Protein AF-A0A3R7JKB1-F1 (afdb_monomer)

Radius of gyration: 26.91 Å; Cα contacts (8 Å, |Δi|>4): 181; chains: 1; bounding box: 55×81×68 Å

Mean predicted aligned error: 13.3 Å

Secondary structure (DSSP, 8-state):
---------------------------HHHHHHHTHHHHHHHHHHHHHHHHHHHHHHHS---HHHHHHHHHHHHHHHHHHHHHHHHHHHHH-TTTSHHHHHHS--GGGHHHHHHHHHHHHHHHHHHHHHHTSHHHHHHHHHHHHHHHHHHHHHHHHHHHHTTS-TT--TTT--HHHHHHHHHHHHHHHHHHHHHHHHHHHHHHHHTT--GGGGT--SSS-HHHHHHHHHHHHHHHHHHHHHHHHHHHHHHHHHHHHHHHH-

Foldseek 3Di:
DDDDDDDDDPPPPPPPPPPPPPQDQDDLVVLCVVCVVLVVLLVVLLVQLVVLVVVCVPPPHDLVSLVSNLVSVVSNVVSLVVSQVVCCVRGVCPVCVVVCVVPPDVSCPSVCVPPVVSVVSVCVSVVVQVVPVLSVLVNLLVVLLVVLQVVLVVQLVVQLPVLDPPQPCLPDDPVSVVVSLCSNLVSLVVQLVVLVVLLVCLCVVFVNDPCVLSDSDDDDSVSNSSNSNSNSNNVNSVVSNVVSVVVSVVSVVVVVVVVVD

Structure (mmCIF, N/CA/C/O backbone):
data_AF-A0A3R7JKB1-F1
#
_entry.id   AF-A0A3R7JKB1-F1
#
loop_
_atom_site.group_PDB
_atom_site.id
_atom_site.type_symbol
_atom_site.label_atom_id
_atom_site.label_alt_id
_atom_site.label_comp_id
_atom_site.label_asym_id
_atom_site.label_entity_id
_atom_site.label_seq_id
_atom_site.pdbx_PDB_ins_code
_atom_site.Cartn_x
_atom_site.Cartn_y
_atom_site.Cartn_z
_atom_site.occupancy
_atom_site.B_iso_or_equiv
_atom_site.auth_seq_id
_atom_site.auth_comp_id
_atom_site.auth_asym_id
_atom_site.auth_atom_id
_atom_site.pdbx_PDB_model_num
ATOM 1 N N . MET A 1 1 ? 11.882 64.321 -32.376 1.00 43.12 1 MET A N 1
ATOM 2 C CA . MET A 1 1 ? 10.943 63.489 -33.154 1.00 43.12 1 MET A CA 1
ATOM 3 C C . MET A 1 1 ? 10.483 62.393 -32.208 1.00 43.12 1 MET A C 1
ATOM 5 O O . MET A 1 1 ? 11.278 61.524 -31.885 1.00 43.12 1 MET A O 1
ATOM 9 N N . ALA A 1 2 ? 9.304 62.558 -31.609 1.00 39.78 2 ALA A N 1
ATOM 10 C CA . ALA A 1 2 ? 8.765 61.635 -30.614 1.00 39.78 2 ALA A CA 1
ATOM 11 C C . ALA A 1 2 ? 7.841 60.641 -31.324 1.00 39.78 2 ALA A C 1
ATOM 13 O O . ALA A 1 2 ? 6.974 61.062 -32.086 1.00 39.78 2 ALA A O 1
ATOM 14 N N . ILE A 1 3 ? 8.064 59.346 -31.108 1.00 44.03 3 ILE A N 1
ATOM 15 C CA . ILE A 1 3 ? 7.196 58.268 -31.585 1.00 44.03 3 ILE A CA 1
ATOM 16 C C . ILE A 1 3 ? 6.270 57.923 -30.418 1.00 44.03 3 ILE A C 1
ATOM 18 O O . ILE A 1 3 ? 6.712 57.358 -29.422 1.00 44.03 3 ILE A O 1
ATOM 22 N N . THR A 1 4 ? 5.002 58.313 -30.521 1.00 50.16 4 THR A N 1
ATOM 23 C CA . THR A 1 4 ? 3.925 57.880 -29.624 1.00 50.16 4 THR A CA 1
ATOM 24 C C . THR A 1 4 ? 3.289 56.629 -30.224 1.00 50.16 4 THR A C 1
ATOM 26 O O . THR A 1 4 ? 2.515 56.729 -31.175 1.00 50.16 4 THR A O 1
ATOM 29 N N . GLY A 1 5 ? 3.658 55.454 -29.718 1.00 42.84 5 GLY A N 1
ATOM 30 C CA . GLY A 1 5 ? 2.956 54.207 -30.015 1.00 42.84 5 GLY A CA 1
ATOM 31 C C . GLY A 1 5 ? 1.830 54.006 -29.007 1.00 42.84 5 GLY A C 1
ATOM 32 O O . GLY A 1 5 ? 2.110 53.779 -27.833 1.00 42.84 5 GLY A O 1
ATOM 33 N N . ASN A 1 6 ? 0.580 54.109 -29.460 1.00 46.97 6 ASN A N 1
ATOM 34 C CA . ASN A 1 6 ? -0.567 53.586 -28.724 1.00 46.97 6 ASN A CA 1
ATOM 35 C C . ASN A 1 6 ? -0.540 52.061 -28.846 1.00 46.97 6 ASN A C 1
ATOM 37 O O . ASN A 1 6 ? -0.539 51.530 -29.955 1.00 46.97 6 ASN A O 1
ATOM 41 N N . VAL A 1 7 ? -0.485 51.379 -27.708 1.00 55.00 7 VAL A N 1
ATOM 42 C CA . VAL A 1 7 ? -0.757 49.946 -27.608 1.00 55.00 7 VAL A CA 1
ATOM 43 C C . VAL A 1 7 ? -2.217 49.842 -27.186 1.00 55.00 7 VAL A C 1
ATOM 45 O O . VAL A 1 7 ? -2.541 50.161 -26.043 1.00 55.00 7 VAL A O 1
ATOM 48 N N . ASP A 1 8 ? -3.086 49.477 -28.126 1.00 49.47 8 ASP A N 1
ATOM 49 C CA . ASP A 1 8 ? -4.450 49.052 -27.817 1.00 49.47 8 ASP A CA 1
ATOM 50 C C . ASP A 1 8 ? -4.354 47.690 -27.123 1.00 49.47 8 ASP A C 1
ATOM 52 O O . ASP A 1 8 ? -3.880 46.713 -27.707 1.00 49.47 8 ASP A O 1
ATOM 56 N N . TYR A 1 9 ? -4.740 47.643 -25.851 1.00 50.50 9 TYR A N 1
ATOM 57 C CA . TYR A 1 9 ? -4.952 46.385 -25.152 1.00 50.50 9 TYR A CA 1
ATOM 58 C C . TYR A 1 9 ? -6.336 45.880 -25.548 1.00 50.50 9 TYR A C 1
ATOM 60 O O . TYR A 1 9 ? -7.347 46.489 -25.206 1.00 50.50 9 TYR A O 1
ATOM 68 N N . ASP A 1 10 ? -6.356 44.788 -26.302 1.00 49.69 10 ASP A N 1
ATOM 69 C CA . ASP A 1 10 ? -7.556 44.006 -26.569 1.00 49.69 10 ASP A CA 1
ATOM 70 C C . ASP A 1 10 ? -7.952 43.302 -25.257 1.00 49.69 10 ASP A C 1
ATOM 72 O O . ASP A 1 10 ? -7.447 42.229 -24.919 1.00 49.69 10 ASP A O 1
ATOM 76 N N . GLU A 1 11 ? -8.773 43.972 -24.442 1.00 54.03 11 GLU A N 1
ATOM 77 C CA . GLU A 1 11 ? -9.477 43.376 -23.303 1.00 54.03 11 GLU A CA 1
ATOM 78 C C . GLU A 1 11 ? -10.586 42.458 -23.832 1.00 54.03 11 GLU A C 1
ATOM 80 O O . GLU A 1 11 ? -11.775 42.758 -23.773 1.00 54.03 11 GLU A O 1
ATOM 85 N N . SER A 1 12 ? -10.187 41.302 -24.348 1.00 49.28 12 SER A N 1
ATOM 86 C CA . SER A 1 12 ? -11.062 40.142 -24.456 1.00 49.28 12 SER A CA 1
ATOM 87 C C . SER A 1 12 ? -10.472 39.032 -23.594 1.00 49.28 12 SER A C 1
ATOM 89 O O . SER A 1 12 ? -9.893 38.064 -24.089 1.00 49.28 12 SER A O 1
ATOM 91 N N . ILE A 1 13 ? -10.568 39.207 -22.274 1.00 56.44 13 ILE A N 1
ATOM 92 C CA . ILE A 1 13 ? -10.510 38.069 -21.356 1.00 56.44 13 ILE A CA 1
ATOM 93 C C . ILE A 1 13 ? -11.775 37.263 -21.673 1.00 56.44 13 ILE A C 1
ATOM 95 O O . ILE A 1 13 ? -12.864 37.831 -21.573 1.00 56.44 13 ILE A O 1
ATOM 99 N N . PRO A 1 14 ? -11.678 36.004 -22.130 1.00 47.97 14 PRO A N 1
ATOM 100 C CA . PRO A 1 14 ? -12.861 35.174 -22.240 1.00 47.97 14 PRO A CA 1
ATOM 101 C C . PRO A 1 14 ? -13.406 35.017 -20.824 1.00 47.97 14 PRO A C 1
ATOM 103 O O . PRO A 1 14 ? -12.669 34.581 -19.939 1.00 47.97 14 PRO A O 1
ATOM 106 N N . ASP A 1 15 ? -14.662 35.403 -20.615 1.00 47.12 15 ASP A N 1
ATOM 107 C CA . ASP A 1 15 ? -15.422 34.992 -19.443 1.00 47.12 15 ASP A CA 1
ATOM 108 C C . ASP A 1 15 ? -15.404 33.458 -19.428 1.00 47.12 15 ASP A C 1
ATOM 110 O O . ASP A 1 15 ? -16.130 32.801 -20.176 1.00 47.12 15 ASP A O 1
ATOM 114 N N . GLU A 1 16 ? -14.497 32.878 -18.641 1.00 50.78 16 GLU A N 1
ATOM 115 C CA . GLU A 1 16 ? -14.596 31.487 -18.231 1.00 50.78 16 GLU A CA 1
ATOM 116 C C . GLU A 1 16 ? -15.907 31.396 -17.452 1.00 50.78 16 GLU A C 1
ATOM 118 O O . GLU A 1 16 ? -15.993 31.835 -16.304 1.00 50.78 16 GLU A O 1
ATOM 123 N N . GLU A 1 17 ? -16.949 30.900 -18.124 1.00 46.19 17 GLU A N 1
ATOM 124 C CA . GLU A 1 17 ? -18.171 30.419 -17.498 1.00 46.19 17 GLU A CA 1
ATOM 125 C C . GLU A 1 17 ? -17.742 29.488 -16.361 1.00 46.19 17 GLU A C 1
ATOM 127 O O . GLU A 1 17 ? -17.327 28.349 -16.576 1.00 46.19 17 GLU A O 1
ATOM 132 N N . GLN A 1 18 ? -17.776 30.010 -15.134 1.00 42.69 18 GLN A N 1
ATOM 133 C CA . GLN A 1 18 ? -17.773 29.192 -13.939 1.00 42.69 18 GLN A CA 1
ATOM 134 C C . GLN A 1 18 ? -19.049 28.364 -14.032 1.00 42.69 18 GLN A C 1
ATOM 136 O O . GLN A 1 18 ? -20.140 28.856 -13.748 1.00 42.69 18 GLN A O 1
ATOM 141 N N . GLU A 1 19 ? -18.919 27.132 -14.521 1.00 44.00 19 GLU A N 1
ATOM 142 C CA . GLU A 1 19 ? -19.919 26.098 -14.321 1.00 44.00 19 GLU A CA 1
ATOM 143 C C . GLU A 1 19 ? -20.095 25.976 -12.805 1.00 44.00 19 GLU A C 1
ATOM 145 O O . GLU A 1 19 ? -19.311 25.320 -12.119 1.00 44.00 19 GLU A O 1
ATOM 150 N N . ASP A 1 20 ? -21.088 26.683 -12.265 1.00 46.59 20 ASP A N 1
ATOM 151 C CA . ASP A 1 20 ? -21.622 26.412 -10.942 1.00 46.59 20 ASP A CA 1
ATOM 152 C C . ASP A 1 20 ? -22.011 24.932 -10.956 1.00 46.59 20 ASP A C 1
ATOM 154 O O . ASP A 1 20 ? -23.039 24.566 -11.533 1.00 46.59 20 ASP A O 1
ATOM 158 N N . GLU A 1 21 ? -21.164 24.068 -10.385 1.00 51.62 21 GLU A N 1
ATOM 159 C CA . GLU A 1 21 ? -21.476 22.661 -10.155 1.00 51.62 21 GLU A CA 1
ATOM 160 C C . GLU A 1 21 ? -22.794 22.620 -9.367 1.00 51.62 21 GLU A C 1
ATOM 162 O O . GLU A 1 21 ? -22.831 22.810 -8.148 1.00 51.62 21 GLU A O 1
ATOM 167 N N . GLN A 1 22 ? -23.912 22.439 -10.076 1.00 51.00 22 GLN A N 1
ATOM 168 C CA . GLN A 1 22 ? -25.221 22.255 -9.472 1.00 51.00 22 GLN A CA 1
ATOM 169 C C . GLN A 1 22 ? -25.193 20.909 -8.758 1.00 51.00 22 GLN A C 1
ATOM 171 O O . GLN A 1 22 ? -25.420 19.858 -9.351 1.00 51.00 22 GLN A O 1
ATOM 176 N N . PHE A 1 23 ? -24.867 20.944 -7.470 1.00 55.44 23 PHE A N 1
ATOM 177 C CA . PHE A 1 23 ? -25.023 19.794 -6.599 1.00 55.44 23 PHE A CA 1
ATOM 178 C C . PHE A 1 23 ? -26.514 19.459 -6.502 1.00 55.44 23 PHE A C 1
ATOM 180 O O . PHE A 1 23 ? -27.304 20.270 -6.009 1.00 55.44 23 PHE A O 1
ATOM 187 N N . ASP A 1 24 ? -26.881 18.274 -6.994 1.00 60.31 24 ASP A N 1
ATOM 188 C CA . ASP A 1 24 ? -28.225 17.713 -6.860 1.00 60.31 24 ASP A CA 1
ATOM 189 C C . ASP A 1 24 ? -28.635 17.645 -5.379 1.00 60.31 24 ASP A C 1
ATOM 191 O O . ASP A 1 24 ? -27.808 17.419 -4.491 1.00 60.31 24 ASP A O 1
ATOM 195 N N . ASP A 1 25 ? -29.928 17.800 -5.098 1.00 66.06 25 ASP A N 1
ATOM 196 C CA . ASP A 1 25 ? -30.454 17.678 -3.739 1.00 66.06 25 ASP A CA 1
ATOM 197 C C . ASP A 1 25 ? -30.215 16.252 -3.191 1.00 66.06 25 ASP A C 1
ATOM 199 O O . ASP A 1 25 ? -30.442 15.243 -3.868 1.00 66.06 25 ASP A O 1
ATOM 203 N N . PHE A 1 26 ? -29.718 16.146 -1.951 1.00 68.56 26 PHE A N 1
ATOM 204 C CA . PHE A 1 26 ? -29.415 14.855 -1.326 1.00 68.56 26 PHE A CA 1
ATOM 205 C C . PHE A 1 26 ? -30.693 14.105 -0.950 1.00 68.56 26 PHE A C 1
ATOM 207 O O . PHE A 1 26 ? -31.237 14.321 0.129 1.00 68.56 26 PHE A O 1
ATOM 214 N N . GLU A 1 27 ? -31.121 13.181 -1.812 1.00 79.69 27 GLU A N 1
ATOM 215 C CA . GLU A 1 27 ? -32.188 12.229 -1.501 1.00 79.69 27 GLU A CA 1
ATOM 216 C C . GLU A 1 27 ? -31.623 10.947 -0.866 1.00 79.69 27 GLU A C 1
ATOM 218 O O . GLU A 1 27 ? -30.924 10.140 -1.497 1.00 79.69 27 GLU A O 1
ATOM 223 N N . ILE A 1 28 ? -31.922 10.750 0.419 1.00 76.62 28 ILE A N 1
ATOM 224 C CA . ILE A 1 28 ? -31.363 9.656 1.223 1.00 76.62 28 ILE A CA 1
ATOM 225 C C . ILE A 1 28 ? -31.851 8.280 0.749 1.00 76.62 28 ILE A C 1
ATOM 227 O O . ILE A 1 28 ? -31.099 7.302 0.806 1.00 76.62 28 ILE A O 1
ATOM 231 N N . GLY A 1 29 ? -33.096 8.201 0.262 1.00 80.81 29 GLY A N 1
ATOM 232 C CA . GLY A 1 29 ? -33.712 6.971 -0.242 1.00 80.81 29 GLY A CA 1
ATOM 233 C C . GLY A 1 29 ? -32.947 6.414 -1.438 1.00 80.81 29 GLY A C 1
ATOM 234 O O . GLY A 1 29 ? -32.438 5.290 -1.389 1.00 80.81 29 GLY A O 1
ATOM 235 N N . ASP A 1 30 ? -32.754 7.258 -2.448 1.00 82.75 30 ASP A N 1
ATOM 236 C CA . ASP A 1 30 ? -31.968 6.952 -3.640 1.00 82.75 30 ASP A CA 1
ATOM 237 C C . ASP A 1 30 ? -30.520 6.604 -3.305 1.00 82.75 30 ASP A C 1
ATOM 239 O O . ASP A 1 30 ? -29.930 5.694 -3.898 1.00 82.75 30 ASP A O 1
ATOM 243 N N . PHE A 1 31 ? -29.908 7.311 -2.353 1.00 82.88 31 PHE A N 1
ATOM 244 C CA . PHE A 1 31 ? -28.540 7.016 -1.941 1.00 82.88 31 PHE A CA 1
ATOM 245 C C . PHE A 1 31 ? -28.413 5.616 -1.322 1.00 82.88 31 PHE A C 1
ATOM 247 O O . PHE A 1 31 ? -27.468 4.881 -1.651 1.00 82.88 31 PHE A O 1
ATOM 254 N N . PHE A 1 32 ? -29.366 5.220 -0.470 1.00 84.88 32 PHE A N 1
ATOM 255 C CA . PHE A 1 32 ? -29.411 3.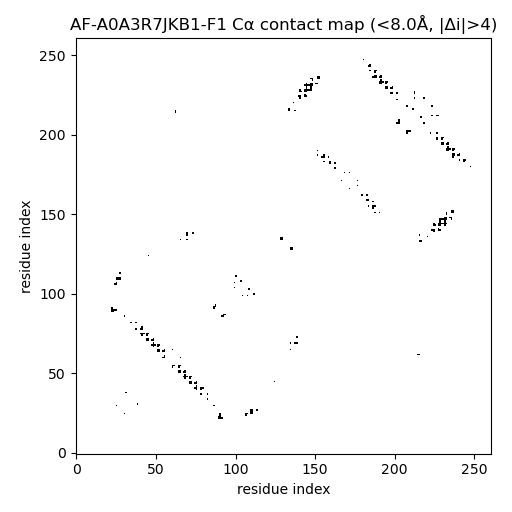884 0.121 1.00 84.88 32 PHE A CA 1
ATOM 256 C C . PHE A 1 32 ? -29.691 2.799 -0.913 1.00 84.88 32 PHE A C 1
ATOM 258 O O . PHE A 1 32 ? -29.019 1.767 -0.886 1.00 84.88 32 PHE A O 1
ATOM 265 N N . GLU A 1 33 ? -30.627 3.018 -1.835 1.00 87.12 33 GLU A N 1
ATOM 266 C CA . GLU A 1 33 ? -30.956 2.040 -2.872 1.00 87.12 33 GLU A CA 1
ATOM 267 C C . GLU A 1 33 ? -29.758 1.797 -3.796 1.00 87.12 33 GLU A C 1
ATOM 269 O O . GLU A 1 33 ? -29.303 0.659 -3.958 1.00 87.12 33 GLU A O 1
ATOM 274 N N . ASN A 1 34 ? -29.140 2.877 -4.277 1.00 85.81 34 ASN A N 1
ATOM 275 C CA . ASN A 1 34 ? -27.975 2.814 -5.155 1.00 85.81 34 ASN A CA 1
ATOM 276 C C . ASN A 1 34 ? -26.715 2.274 -4.465 1.00 85.81 34 ASN A C 1
ATOM 278 O O . ASN A 1 34 ? -25.748 1.909 -5.140 1.00 85.81 34 ASN A O 1
ATOM 282 N N . SER A 1 35 ? -26.669 2.263 -3.132 1.00 87.62 35 SER A N 1
ATOM 283 C CA . SER A 1 35 ? -25.494 1.849 -2.350 1.00 87.62 35 SER A CA 1
ATOM 284 C C . SER A 1 35 ? -25.775 0.656 -1.436 1.00 87.62 35 SER A C 1
ATOM 286 O O . SER A 1 35 ? -24.952 0.321 -0.583 1.00 87.62 35 SER A O 1
ATOM 288 N N . ARG A 1 36 ? -26.908 -0.029 -1.631 1.00 88.56 36 ARG A N 1
ATOM 289 C CA . ARG A 1 36 ? -27.381 -1.124 -0.774 1.00 88.56 36 ARG A CA 1
ATOM 290 C C . ARG A 1 36 ? -26.350 -2.237 -0.601 1.00 88.56 36 ARG A C 1
ATOM 292 O O . ARG A 1 36 ? -26.168 -2.741 0.506 1.00 88.56 36 ARG A O 1
ATOM 299 N N . SER A 1 37 ? -25.663 -2.611 -1.680 1.00 89.62 37 SER A N 1
ATOM 300 C CA . SER A 1 37 ? -24.607 -3.628 -1.650 1.00 89.62 37 SER A CA 1
ATOM 301 C C . SER A 1 37 ? -23.430 -3.199 -0.773 1.00 89.62 37 SER A C 1
ATOM 303 O O . SER A 1 37 ? -22.976 -3.982 0.058 1.00 89.62 37 SER A O 1
ATOM 305 N N . LEU A 1 38 ? -22.984 -1.945 -0.883 1.00 88.50 38 LEU A N 1
ATOM 306 C CA . LEU A 1 38 ? -21.910 -1.393 -0.056 1.00 88.50 38 LEU A CA 1
ATOM 307 C C . LEU A 1 38 ? -22.310 -1.341 1.420 1.00 88.50 38 LEU A C 1
ATOM 309 O O . LEU A 1 38 ? -21.515 -1.734 2.265 1.00 88.50 38 LEU A O 1
ATOM 313 N N . PHE A 1 39 ? -23.543 -0.944 1.744 1.00 89.38 39 PHE A N 1
ATOM 314 C CA . PHE A 1 39 ? -24.034 -0.961 3.127 1.00 89.38 39 PHE A CA 1
ATOM 315 C C . PHE A 1 39 ? -24.119 -2.371 3.717 1.00 89.38 39 PHE A C 1
ATOM 317 O O . PHE A 1 39 ? -23.760 -2.574 4.877 1.00 89.38 39 PHE A O 1
ATOM 324 N N . ALA A 1 40 ? -24.545 -3.360 2.928 1.00 91.00 40 ALA A N 1
ATOM 325 C CA . ALA A 1 40 ? -24.554 -4.752 3.369 1.00 91.00 40 ALA A CA 1
ATOM 326 C C . ALA A 1 40 ? -23.130 -5.247 3.669 1.00 91.00 40 ALA A C 1
ATOM 328 O O . ALA A 1 40 ? -22.875 -5.805 4.735 1.00 91.00 40 ALA A O 1
ATOM 329 N N . VAL A 1 41 ? -22.190 -4.981 2.759 1.00 90.38 41 VAL A N 1
ATOM 330 C CA . VAL A 1 41 ? -20.774 -5.334 2.922 1.00 90.38 41 VAL A CA 1
ATOM 331 C C . VAL A 1 41 ? -20.162 -4.619 4.135 1.00 90.38 41 VAL A C 1
ATOM 333 O O . VAL A 1 41 ? -19.463 -5.246 4.932 1.00 90.38 41 VAL A O 1
ATOM 336 N N . LEU A 1 42 ? -20.482 -3.337 4.329 1.00 92.06 42 LEU A N 1
ATOM 337 C CA . LEU A 1 42 ? -20.070 -2.550 5.490 1.00 92.06 42 LEU A CA 1
ATOM 338 C C . LEU A 1 42 ? -20.532 -3.202 6.799 1.00 92.06 42 LEU A C 1
ATOM 340 O O . LEU A 1 42 ? -19.727 -3.392 7.709 1.00 92.06 42 LEU A O 1
ATOM 344 N N . GLY A 1 43 ? -21.813 -3.575 6.882 1.00 88.88 43 GLY A N 1
ATOM 345 C CA . GLY A 1 43 ? -22.394 -4.215 8.062 1.00 88.88 43 GLY A CA 1
ATOM 346 C C . GLY A 1 43 ? -21.753 -5.566 8.380 1.00 88.88 43 GLY A C 1
ATOM 347 O O . GLY A 1 43 ? -21.440 -5.836 9.540 1.00 88.88 43 GLY A O 1
ATOM 348 N N . VAL A 1 44 ? -21.488 -6.387 7.357 1.00 92.75 44 VAL A N 1
ATOM 349 C CA . VAL A 1 44 ? -20.802 -7.679 7.519 1.00 92.75 44 VAL A CA 1
ATOM 350 C C . VAL A 1 44 ? -19.399 -7.481 8.090 1.00 92.75 44 VAL A C 1
ATOM 352 O O . VAL A 1 44 ? -19.048 -8.134 9.071 1.00 92.75 44 VAL A O 1
ATOM 355 N N . PHE A 1 45 ? -18.605 -6.558 7.541 1.00 92.12 45 PHE A N 1
ATOM 356 C CA . PHE A 1 45 ? -17.241 -6.328 8.026 1.00 92.12 45 PHE A CA 1
ATOM 357 C C . PHE A 1 45 ? -17.189 -5.634 9.392 1.00 92.12 45 PHE A C 1
ATOM 359 O O . PHE A 1 45 ? -16.340 -5.979 10.217 1.00 92.12 45 PHE A O 1
ATOM 366 N N . ALA A 1 46 ? -18.131 -4.736 9.690 1.00 87.44 46 ALA A N 1
ATOM 367 C CA . ALA A 1 46 ? -18.294 -4.173 11.028 1.00 87.44 46 ALA A CA 1
ATOM 368 C C . ALA A 1 46 ? -18.596 -5.272 12.062 1.00 87.44 46 ALA A C 1
ATOM 370 O O . ALA A 1 46 ? -17.919 -5.369 13.084 1.00 87.44 46 ALA A O 1
ATOM 371 N N . ALA A 1 47 ? -19.560 -6.153 11.780 1.00 88.81 47 ALA A N 1
ATOM 372 C CA . ALA A 1 47 ? -19.908 -7.253 12.676 1.00 88.81 47 ALA A CA 1
ATOM 373 C C . ALA A 1 47 ? -18.750 -8.249 12.844 1.00 88.81 47 ALA A C 1
ATOM 375 O O . ALA A 1 47 ? -18.456 -8.665 13.966 1.00 88.81 47 ALA A O 1
ATOM 376 N N . LEU A 1 48 ? -18.066 -8.596 11.749 1.00 90.00 48 LEU A N 1
ATOM 377 C CA . LEU A 1 48 ? -16.944 -9.532 11.761 1.00 90.00 48 LEU A CA 1
ATOM 378 C C . LEU A 1 48 ? -15.754 -8.982 12.555 1.00 90.00 48 LEU A C 1
ATOM 380 O O . LEU A 1 48 ? -15.167 -9.715 13.349 1.00 90.00 48 LEU A O 1
ATOM 384 N N . SER A 1 49 ? -15.444 -7.690 12.412 1.00 86.31 49 SER A N 1
ATOM 385 C CA . SER A 1 49 ? -14.392 -7.047 13.207 1.00 86.31 49 SER A CA 1
ATOM 386 C C . SER A 1 49 ? -14.731 -7.081 14.702 1.00 86.31 49 SER A C 1
ATOM 388 O O . SER A 1 49 ? -13.936 -7.559 15.508 1.00 86.31 49 SER A O 1
ATOM 390 N N . ILE A 1 50 ? -15.947 -6.706 15.103 1.00 84.44 50 ILE A N 1
ATOM 391 C CA . ILE A 1 50 ? -16.354 -6.764 16.518 1.00 84.44 50 ILE A CA 1
ATOM 392 C C . ILE A 1 50 ? -16.325 -8.206 17.049 1.00 84.44 50 ILE A C 1
ATOM 394 O O . ILE A 1 50 ? -15.897 -8.440 18.182 1.00 84.44 50 ILE A O 1
ATOM 398 N N . TYR A 1 51 ? -16.766 -9.177 16.248 1.00 86.94 51 TYR A N 1
ATOM 399 C CA . TYR A 1 51 ? -16.763 -10.589 16.623 1.00 86.94 51 TYR A CA 1
ATOM 400 C C . TYR A 1 51 ? -15.345 -11.114 16.866 1.00 86.94 51 TYR A C 1
ATOM 402 O O . TYR A 1 51 ? -15.075 -11.660 17.936 1.00 86.94 51 TYR A O 1
ATOM 410 N N . LEU A 1 52 ? -14.429 -10.897 15.918 1.00 84.94 52 LEU A N 1
ATOM 411 C CA . LEU A 1 52 ? -13.040 -11.346 16.030 1.00 84.94 52 LEU A CA 1
ATOM 412 C C . LEU A 1 52 ? -12.300 -10.648 17.169 1.00 84.94 52 LEU A C 1
ATOM 414 O O . LEU A 1 52 ? -11.520 -11.281 17.877 1.00 84.94 52 LEU A O 1
ATOM 418 N N . LEU A 1 53 ? -12.602 -9.370 17.409 1.00 81.00 53 LEU A N 1
ATOM 419 C CA . LEU A 1 53 ? -12.068 -8.646 18.554 1.00 81.00 53 LEU A CA 1
ATOM 420 C C . LEU A 1 53 ? -12.506 -9.286 19.876 1.00 81.00 53 LEU A C 1
ATOM 422 O O . LEU A 1 53 ? -11.684 -9.507 20.761 1.00 81.00 53 LEU A O 1
ATOM 426 N N . ARG A 1 54 ? -13.795 -9.627 20.010 1.00 79.81 54 ARG A N 1
ATOM 427 C CA . ARG A 1 54 ? -14.323 -10.294 21.212 1.00 79.81 54 ARG A CA 1
ATOM 428 C C . ARG A 1 54 ? -13.753 -11.696 21.398 1.00 79.81 54 ARG A C 1
ATOM 430 O O . ARG A 1 54 ? -13.467 -12.072 22.533 1.00 79.81 54 ARG A O 1
ATOM 437 N N . LEU A 1 55 ? -13.591 -12.449 20.312 1.00 80.69 55 LEU A N 1
ATOM 438 C CA . LEU A 1 55 ? -13.012 -13.792 20.340 1.00 80.69 55 LEU A CA 1
ATOM 439 C C . LEU A 1 55 ? -11.563 -13.746 20.847 1.00 80.69 55 LEU A C 1
ATOM 441 O O . LEU A 1 55 ? -11.241 -14.400 21.839 1.00 80.69 55 LEU A O 1
ATOM 445 N N . SER A 1 56 ? -10.761 -12.834 20.288 1.00 73.81 56 SER A N 1
ATOM 446 C CA . SER A 1 56 ? -9.366 -12.611 20.683 1.00 73.81 56 SER A CA 1
ATOM 447 C C . SER A 1 56 ? -9.194 -12.216 22.153 1.00 73.81 56 SER A C 1
ATOM 449 O O . SER A 1 56 ? -8.126 -12.451 22.721 1.00 73.81 56 SER A O 1
ATOM 451 N N . VAL A 1 57 ? -10.192 -11.575 22.767 1.00 70.88 57 VAL A N 1
ATOM 452 C CA . VAL A 1 57 ? -10.163 -11.197 24.191 1.00 70.88 57 VAL A CA 1
ATOM 453 C C . VAL A 1 57 ? -10.510 -12.380 25.094 1.00 70.88 57 VAL A C 1
ATOM 455 O O . VAL A 1 57 ? -10.016 -12.457 26.216 1.00 70.88 57 VAL A O 1
ATOM 458 N N . ARG A 1 58 ? -11.363 -13.296 24.625 1.00 71.31 58 ARG A N 1
ATOM 459 C CA . ARG A 1 58 ? -11.932 -14.369 25.446 1.00 71.31 58 ARG A CA 1
ATOM 460 C C . ARG A 1 58 ? -11.064 -15.623 25.495 1.00 71.31 58 ARG A C 1
ATOM 462 O O . ARG A 1 58 ? -10.986 -16.241 26.552 1.00 71.31 58 ARG A O 1
ATOM 469 N N . GLU A 1 59 ? -10.447 -16.004 24.381 1.00 70.31 59 GLU A N 1
ATOM 470 C CA . GLU A 1 59 ? -9.766 -17.306 24.243 1.00 70.31 59 GLU A CA 1
ATOM 471 C C . GLU A 1 59 ? -8.239 -17.219 24.380 1.00 70.31 59 GLU A C 1
ATOM 473 O O . GLU A 1 59 ? -7.549 -18.236 24.382 1.00 70.31 59 GLU A O 1
ATOM 478 N N . GLY A 1 60 ? -7.707 -16.011 24.586 1.00 63.34 60 GLY A N 1
ATOM 479 C CA . GLY A 1 60 ? -6.279 -15.759 24.454 1.00 63.34 60 GLY A CA 1
ATOM 480 C C . GLY A 1 60 ? -5.940 -15.603 22.977 1.00 63.34 60 GLY A C 1
ATOM 481 O O . GLY A 1 60 ? -6.237 -16.445 22.141 1.00 63.34 60 GLY A O 1
ATOM 482 N N . SER A 1 61 ? -5.366 -14.459 22.638 1.00 62.34 61 SER A N 1
ATOM 483 C CA . SER A 1 61 ? -5.363 -13.998 21.260 1.00 62.34 61 SER A CA 1
ATOM 484 C C . SER A 1 61 ? -4.489 -14.855 20.335 1.00 62.34 61 SER A C 1
ATOM 486 O O . SER A 1 61 ? -3.264 -14.876 20.509 1.00 62.34 61 SER A O 1
ATOM 488 N N . SER A 1 62 ? -5.075 -15.480 19.314 1.00 69.50 62 SER A N 1
ATOM 489 C CA . SER A 1 62 ? -4.311 -16.150 18.257 1.00 69.50 62 SER A CA 1
ATOM 490 C C . SER A 1 62 ? -3.932 -15.166 17.135 1.00 69.50 62 SER A C 1
ATOM 492 O O . SER A 1 62 ? -4.629 -14.180 16.882 1.00 69.50 62 SER A O 1
ATOM 494 N N . TRP A 1 63 ? -2.795 -15.388 16.464 1.00 65.75 63 TRP A N 1
ATOM 495 C CA . TRP A 1 63 ? -2.369 -14.563 15.319 1.00 65.75 63 TRP A CA 1
ATOM 496 C C . TRP A 1 63 ? -3.447 -14.454 14.215 1.00 65.75 63 TRP A C 1
ATOM 498 O O . TRP A 1 63 ? -3.745 -13.327 13.806 1.00 65.75 63 TRP A O 1
ATOM 508 N N . PRO A 1 64 ? -4.115 -15.554 13.801 1.00 74.25 64 PRO A N 1
ATOM 509 C CA 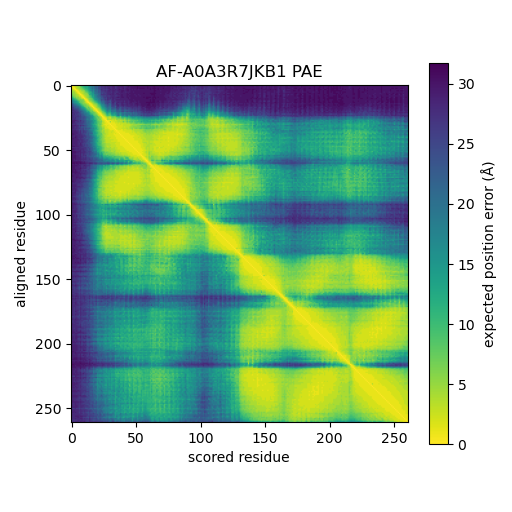. PRO A 1 64 ? -5.166 -15.505 12.784 1.00 74.25 64 PRO A CA 1
ATOM 510 C C . PRO A 1 64 ? -6.358 -14.615 13.154 1.00 74.25 64 PRO A C 1
ATOM 512 O O . PRO A 1 64 ? -6.864 -13.886 12.302 1.00 74.25 64 PRO A O 1
ATOM 515 N N . GLU A 1 65 ? -6.799 -14.633 14.414 1.00 75.75 65 GLU A N 1
ATOM 516 C CA . GLU A 1 65 ? -7.938 -13.824 14.870 1.00 75.75 65 GLU A CA 1
ATOM 517 C C . GLU A 1 65 ? -7.655 -12.331 14.764 1.00 75.75 65 GLU A C 1
ATOM 519 O O . GLU A 1 65 ? -8.499 -11.560 14.304 1.00 75.75 65 GLU A O 1
ATOM 524 N N . LYS A 1 66 ? -6.446 -11.913 15.144 1.00 71.31 66 LYS A N 1
ATOM 525 C CA . LYS A 1 66 ? -6.063 -10.505 15.079 1.00 71.31 66 LYS A CA 1
ATOM 526 C C . LYS A 1 66 ? -5.840 -10.032 13.644 1.00 71.31 66 LYS A C 1
ATOM 528 O O . LYS A 1 66 ? -6.223 -8.911 13.305 1.00 71.31 66 LYS A O 1
ATOM 533 N N . THR A 1 67 ? -5.262 -10.878 12.790 1.00 73.94 67 THR A N 1
ATOM 534 C CA . THR A 1 67 ? -5.158 -10.594 11.354 1.00 73.94 67 THR A CA 1
ATOM 535 C C . THR A 1 67 ? -6.543 -10.469 10.728 1.00 73.94 67 THR A C 1
ATOM 537 O O . THR A 1 67 ? -6.804 -9.502 10.015 1.00 73.94 67 THR A O 1
ATOM 540 N N . GLY A 1 68 ? -7.468 -11.374 11.058 1.00 81.62 68 GLY A N 1
ATOM 541 C CA . GLY A 1 68 ? -8.857 -11.293 10.611 1.00 81.62 68 GLY A CA 1
ATOM 542 C C . GLY A 1 68 ? -9.572 -10.034 11.117 1.00 81.62 68 GLY A C 1
ATOM 543 O O . GLY A 1 68 ? -10.287 -9.382 10.350 1.00 81.62 68 GLY A O 1
ATOM 544 N N . PHE A 1 69 ? -9.350 -9.640 12.376 1.00 83.81 69 PHE A N 1
ATOM 545 C CA . PHE A 1 69 ? -9.880 -8.394 12.934 1.00 83.81 69 PHE A CA 1
ATOM 546 C C . PHE A 1 69 ? -9.419 -7.184 12.123 1.00 83.81 69 PHE A C 1
ATOM 548 O O . PHE A 1 69 ? -10.230 -6.373 11.687 1.00 83.81 69 PHE A O 1
ATOM 555 N N . ALA A 1 70 ? -8.118 -7.069 11.881 1.00 78.56 70 ALA A N 1
ATOM 556 C CA . ALA A 1 70 ? -7.590 -5.905 11.192 1.00 78.56 70 ALA A CA 1
ATOM 557 C C . ALA A 1 70 ? -7.943 -5.893 9.705 1.00 78.56 70 ALA A C 1
ATOM 559 O O . ALA A 1 70 ? -8.202 -4.824 9.159 1.00 78.56 70 ALA A O 1
ATOM 560 N N . ALA A 1 71 ? -8.002 -7.058 9.054 1.00 82.94 71 ALA A N 1
ATOM 561 C CA . ALA A 1 71 ? -8.446 -7.170 7.670 1.00 82.94 71 ALA A CA 1
ATOM 562 C C . ALA A 1 71 ? -9.915 -6.748 7.528 1.00 82.94 71 ALA A C 1
ATOM 564 O O . ALA A 1 71 ? -10.243 -5.931 6.670 1.00 82.94 71 ALA A O 1
ATOM 565 N N . SER A 1 72 ? -10.793 -7.238 8.407 1.00 89.00 72 SER A N 1
ATOM 566 C CA . SER A 1 72 ? -12.205 -6.843 8.409 1.00 89.00 72 SER A CA 1
ATOM 567 C C . SER A 1 72 ? -12.404 -5.372 8.751 1.00 89.00 72 SER A C 1
ATOM 569 O O . SER A 1 72 ? -13.176 -4.703 8.072 1.00 89.00 72 SER A O 1
ATOM 571 N N . LEU A 1 73 ? -11.662 -4.826 9.718 1.00 85.81 73 LEU A N 1
ATOM 572 C CA . LEU A 1 73 ? -11.700 -3.396 10.007 1.00 85.81 73 LEU A CA 1
ATOM 573 C C . LEU A 1 73 ? -11.184 -2.558 8.828 1.00 85.81 73 LEU A C 1
ATOM 575 O O . LEU A 1 73 ? -11.775 -1.538 8.490 1.00 85.81 73 LEU A O 1
ATOM 579 N N . THR A 1 74 ? -10.109 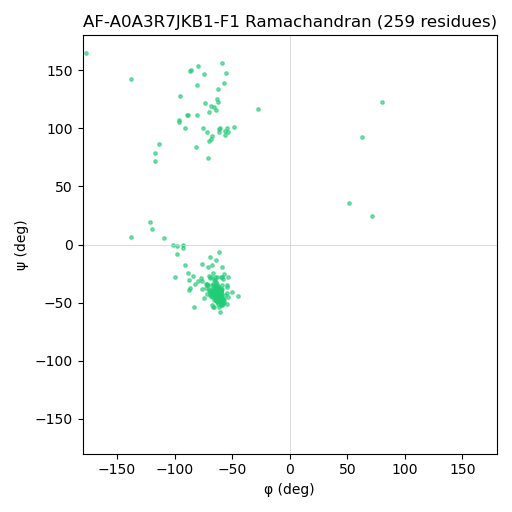-2.995 8.171 1.00 82.81 74 THR A N 1
ATOM 580 C CA . THR A 1 74 ? -9.566 -2.325 6.981 1.00 82.81 74 THR A CA 1
ATOM 581 C C . THR A 1 74 ? -10.596 -2.295 5.855 1.00 82.81 74 THR A C 1
ATOM 583 O O . THR A 1 74 ? -10.835 -1.243 5.269 1.00 82.81 74 THR A O 1
ATOM 586 N N . LEU A 1 75 ? -11.262 -3.422 5.590 1.00 86.69 75 LEU A N 1
ATOM 587 C CA . LEU A 1 75 ? -12.331 -3.502 4.593 1.00 86.69 75 LEU A CA 1
ATOM 588 C C . LEU A 1 75 ? -13.533 -2.640 4.983 1.00 86.69 75 LEU A C 1
ATOM 590 O O . LEU A 1 75 ? -14.082 -1.942 4.136 1.00 86.69 75 LEU A O 1
ATOM 594 N N . PHE A 1 76 ? -13.901 -2.622 6.262 1.00 90.12 76 PHE A N 1
ATOM 595 C CA . PHE A 1 76 ? -14.925 -1.726 6.788 1.00 90.12 76 PHE A CA 1
ATOM 596 C C . PHE A 1 76 ? -14.579 -0.248 6.528 1.00 90.12 76 PHE A C 1
ATOM 598 O O . PHE A 1 76 ? -15.416 0.493 6.010 1.00 90.12 76 PHE A O 1
ATOM 605 N N . LEU A 1 77 ? -13.346 0.181 6.817 1.00 87.88 77 LEU A N 1
ATOM 606 C CA . LEU A 1 77 ? -12.888 1.550 6.556 1.00 87.88 77 LEU A CA 1
ATOM 607 C C . LEU A 1 77 ? -12.862 1.866 5.057 1.00 87.88 77 LEU A C 1
ATOM 609 O O . LEU A 1 77 ? -13.272 2.952 4.657 1.00 87.88 77 LEU A O 1
ATOM 613 N N . LEU A 1 78 ? -12.441 0.919 4.218 1.00 87.31 78 LEU A N 1
ATOM 614 C CA . LEU A 1 78 ? -12.377 1.098 2.768 1.00 87.31 78 LEU A CA 1
ATOM 615 C C . LEU A 1 78 ? -13.772 1.233 2.145 1.00 87.31 78 LEU A C 1
ATOM 617 O O . LEU A 1 78 ? -14.000 2.110 1.314 1.00 87.31 78 LEU A O 1
ATOM 621 N N . VAL A 1 79 ? -14.728 0.414 2.584 1.00 89.75 79 VAL A N 1
ATOM 622 C CA . VAL A 1 79 ? -16.133 0.520 2.163 1.00 89.75 79 VAL A CA 1
ATOM 623 C C . VAL A 1 79 ? -16.759 1.810 2.693 1.00 89.75 79 VAL A C 1
ATOM 625 O O . VAL A 1 79 ? -17.492 2.474 1.963 1.00 89.75 79 VAL A O 1
ATOM 628 N N . SER A 1 80 ? -16.422 2.214 3.921 1.00 88.81 80 SER A N 1
ATOM 629 C CA . SER A 1 80 ? -16.852 3.502 4.475 1.00 88.81 80 SER A CA 1
ATOM 630 C C . SER A 1 80 ? -16.337 4.672 3.645 1.00 88.81 80 SER A C 1
ATOM 632 O O . SER A 1 80 ? -17.100 5.569 3.300 1.00 88.81 80 SER A O 1
ATOM 634 N N . TYR A 1 81 ? -15.056 4.640 3.277 1.00 87.69 81 TYR A N 1
ATOM 635 C CA . TYR A 1 81 ? -14.446 5.633 2.404 1.00 87.69 81 TYR A CA 1
ATOM 636 C C . TYR A 1 81 ? -15.103 5.645 1.020 1.00 87.69 81 TYR A C 1
ATOM 638 O O . TYR A 1 81 ? -15.392 6.715 0.499 1.00 87.69 81 TYR A O 1
ATOM 646 N N . ALA A 1 82 ? -15.407 4.481 0.439 1.00 86.88 82 ALA A N 1
ATOM 647 C CA . ALA A 1 82 ? -16.113 4.397 -0.838 1.00 86.88 82 ALA A CA 1
ATOM 648 C C . ALA A 1 82 ? -17.526 5.007 -0.765 1.00 86.88 82 ALA A C 1
ATOM 650 O O . ALA A 1 82 ? -17.923 5.729 -1.680 1.00 86.88 82 ALA A O 1
ATOM 651 N N . LEU A 1 83 ? -18.262 4.770 0.328 1.00 87.12 83 LEU A N 1
ATOM 652 C CA . LEU A 1 83 ? -19.563 5.397 0.583 1.00 87.12 83 LEU A CA 1
ATOM 653 C C . LEU A 1 83 ? -19.439 6.918 0.727 1.00 87.12 83 LEU A C 1
ATOM 655 O O . LEU A 1 83 ? -20.197 7.645 0.090 1.00 87.12 83 LEU A O 1
ATOM 659 N N . LEU A 1 84 ? -18.453 7.400 1.490 1.00 84.88 84 LEU A N 1
ATOM 660 C CA . LEU A 1 84 ? -18.177 8.833 1.645 1.00 84.88 84 LEU A CA 1
ATOM 661 C C . LEU A 1 84 ? -17.764 9.483 0.324 1.00 84.88 84 LEU A C 1
ATOM 663 O O . LEU A 1 84 ? -18.240 10.563 0.003 1.00 84.88 84 LEU A O 1
ATOM 667 N N . LYS A 1 85 ? -16.928 8.818 -0.479 1.00 83.50 85 LYS A N 1
ATOM 668 C CA . LYS A 1 85 ? -16.527 9.298 -1.806 1.00 83.50 85 LYS A CA 1
ATOM 669 C C . LYS A 1 85 ? -17.719 9.359 -2.756 1.00 83.50 85 LYS A C 1
ATOM 671 O O . LYS A 1 85 ? -17.850 10.321 -3.501 1.00 83.50 85 LYS A O 1
ATOM 676 N N . LYS A 1 86 ? -18.604 8.360 -2.726 1.00 82.25 86 LYS A N 1
ATOM 677 C CA . LYS A 1 86 ? -19.822 8.352 -3.546 1.00 82.25 86 LYS A CA 1
ATOM 678 C C . LYS A 1 86 ? -20.792 9.455 -3.125 1.00 82.25 86 LYS A C 1
ATOM 680 O O . LYS A 1 86 ? -21.365 10.104 -3.991 1.00 82.25 86 LYS A O 1
ATOM 685 N N . ALA A 1 87 ? -20.928 9.696 -1.821 1.00 77.88 87 ALA A N 1
ATOM 686 C CA . ALA A 1 87 ? -21.665 10.844 -1.308 1.00 77.88 87 ALA A CA 1
ATOM 687 C C . ALA A 1 87 ? -21.006 12.167 -1.745 1.00 77.88 87 ALA A C 1
ATOM 689 O O . ALA A 1 87 ? -21.684 13.070 -2.212 1.00 77.88 87 ALA A O 1
ATOM 690 N N . ASN A 1 88 ? -19.676 12.265 -1.696 1.00 77.44 88 ASN A N 1
ATOM 691 C CA . ASN A 1 88 ? -18.952 13.457 -2.129 1.00 77.44 88 ASN A CA 1
ATOM 692 C C . ASN A 1 88 ? -19.101 13.765 -3.610 1.00 77.44 88 ASN A C 1
ATOM 694 O O . ASN A 1 88 ? -19.399 14.895 -3.963 1.00 77.44 88 ASN A O 1
ATOM 698 N N . ASN A 1 89 ? -18.922 12.767 -4.464 1.00 75.38 89 ASN A N 1
ATOM 699 C CA . ASN A 1 89 ? -18.966 12.968 -5.905 1.00 75.38 89 ASN A CA 1
ATOM 700 C C . ASN A 1 89 ? -20.368 13.320 -6.408 1.00 75.38 89 ASN A C 1
ATOM 702 O O . ASN A 1 89 ? -20.482 13.962 -7.440 1.00 75.38 89 ASN A O 1
ATOM 706 N N . LYS A 1 90 ? -21.420 12.871 -5.716 1.00 69.88 90 LYS A N 1
ATOM 707 C CA . LYS A 1 90 ? -22.800 13.166 -6.109 1.00 69.88 90 LYS A CA 1
ATOM 708 C C . LYS A 1 90 ? -23.322 14.473 -5.493 1.00 69.88 90 LYS A C 1
ATOM 710 O O . LYS A 1 90 ? -24.222 15.071 -6.060 1.00 69.88 90 LYS A O 1
ATOM 715 N N . TYR A 1 91 ? -22.760 14.917 -4.363 1.00 67.69 91 TYR A N 1
ATOM 716 C CA . TYR A 1 91 ? -23.369 15.972 -3.539 1.00 67.69 91 TYR A CA 1
ATOM 717 C C . TYR A 1 91 ? -22.392 17.035 -2.991 1.00 67.69 91 TYR A C 1
ATOM 719 O O . TYR A 1 91 ? -22.788 17.849 -2.165 1.00 67.69 91 TYR A O 1
ATOM 727 N N . GLY A 1 92 ? -21.107 17.033 -3.371 1.00 61.56 92 GLY A N 1
ATOM 728 C CA . GLY A 1 92 ? -20.149 18.081 -2.960 1.00 61.56 92 GLY A CA 1
ATOM 729 C C . GLY A 1 92 ? -19.732 18.055 -1.481 1.00 61.56 92 GLY A C 1
ATOM 730 O O . GLY A 1 92 ? -19.332 19.071 -0.912 1.00 61.56 92 GLY A O 1
ATOM 731 N N . PHE A 1 93 ? -19.833 16.883 -0.848 1.00 61.41 93 PHE A N 1
ATOM 732 C CA . PHE A 1 93 ? -19.701 16.617 0.595 1.00 61.41 93 PHE A CA 1
ATOM 733 C C . PHE A 1 93 ? -18.529 17.295 1.339 1.00 61.41 93 PHE A C 1
ATOM 735 O O . PHE A 1 93 ? -18.719 17.766 2.457 1.00 61.41 93 PHE A O 1
ATOM 742 N N . LEU A 1 94 ? -17.314 17.296 0.782 1.00 59.97 94 LEU A N 1
ATOM 743 C CA . LEU A 1 94 ? -16.090 17.726 1.476 1.00 59.97 94 LEU A CA 1
ATOM 744 C C . LEU A 1 94 ? -15.828 19.224 1.357 1.00 59.97 94 LEU A C 1
ATOM 746 O O . LEU A 1 94 ? -15.236 19.802 2.265 1.00 59.97 94 LEU A O 1
ATOM 750 N N . VAL A 1 95 ? -16.252 19.839 0.254 1.00 58.22 95 VAL A N 1
ATOM 751 C CA . VAL A 1 95 ? -15.950 21.247 -0.034 1.00 58.22 95 VAL A CA 1
ATOM 752 C C . VAL A 1 95 ? -16.834 22.170 0.813 1.00 58.22 95 VAL A C 1
ATOM 754 O O . VAL A 1 95 ? -16.354 23.194 1.281 1.00 58.22 95 VAL A O 1
ATOM 757 N N . ASN A 1 96 ? -18.065 21.746 1.137 1.00 56.78 96 ASN A N 1
ATOM 758 C CA . ASN A 1 96 ? -19.069 22.585 1.807 1.00 56.78 96 ASN A CA 1
ATOM 759 C C . ASN A 1 96 ? -19.571 22.026 3.157 1.00 56.78 96 ASN A C 1
ATOM 761 O O . ASN A 1 96 ? -20.646 22.407 3.624 1.00 56.78 96 ASN A O 1
ATOM 765 N N . PHE A 1 97 ? -18.831 21.110 3.798 1.00 61.34 97 PHE A N 1
ATOM 766 C CA . PHE A 1 97 ? -19.277 20.403 5.014 1.00 61.34 97 PHE A CA 1
ATOM 767 C C . PHE A 1 97 ? -19.665 21.345 6.167 1.00 61.34 97 PHE A C 1
ATOM 769 O O . PHE A 1 97 ? -20.684 21.142 6.828 1.00 61.34 97 PHE A O 1
ATOM 776 N N . LEU A 1 98 ? -18.863 22.388 6.406 1.00 61.47 98 LEU A N 1
ATOM 777 C CA . LEU A 1 98 ? -19.134 23.372 7.459 1.00 61.47 98 LEU A CA 1
ATOM 778 C C . LEU A 1 98 ? -20.339 24.252 7.118 1.00 61.47 98 LEU A C 1
ATOM 780 O O . LEU A 1 98 ? -21.176 24.489 7.988 1.00 61.47 98 LEU A O 1
ATOM 784 N N . ASP A 1 99 ? -20.480 24.654 5.857 1.00 60.44 99 ASP A N 1
ATOM 785 C CA . ASP A 1 99 ? -21.592 25.494 5.409 1.00 60.44 99 ASP A CA 1
ATOM 786 C C . ASP A 1 99 ? -22.930 24.748 5.483 1.00 60.44 99 ASP A C 1
ATOM 788 O O . ASP A 1 99 ? -23.941 25.322 5.887 1.00 60.44 99 ASP A O 1
ATOM 792 N N . HIS A 1 100 ? -22.929 23.437 5.216 1.00 59.94 100 HIS A N 1
ATOM 793 C CA . HIS A 1 100 ? -24.125 22.594 5.317 1.00 59.94 100 HIS A CA 1
ATOM 794 C C . HIS A 1 100 ? -24.601 22.374 6.760 1.00 59.94 100 HIS A C 1
ATOM 796 O O . HIS A 1 100 ? -25.798 22.179 6.981 1.00 59.94 100 HIS A O 1
ATOM 802 N N . ILE A 1 101 ? -23.685 22.408 7.736 1.00 60.69 101 ILE A N 1
ATOM 803 C CA . ILE A 1 101 ? -23.991 22.239 9.166 1.00 60.69 101 ILE A CA 1
ATOM 804 C C . ILE A 1 101 ? -24.375 23.573 9.818 1.00 60.69 101 ILE A C 1
ATOM 806 O O . ILE A 1 101 ? -25.253 23.603 10.681 1.00 60.69 101 ILE A O 1
ATOM 810 N N . LEU A 1 102 ? -23.723 24.672 9.426 1.00 58.25 102 LEU A N 1
ATOM 811 C CA . LEU A 1 102 ? -23.903 25.991 10.041 1.00 58.25 102 LEU A CA 1
ATOM 812 C C . LEU A 1 102 ? -25.098 26.769 9.473 1.00 58.25 102 LEU A C 1
ATOM 814 O O . LEU A 1 102 ? -25.692 27.569 10.195 1.00 58.25 102 LEU A O 1
ATOM 818 N N . LEU A 1 103 ? -25.490 26.514 8.220 1.00 57.53 103 LEU A N 1
ATOM 819 C CA . LEU A 1 103 ? -26.679 27.088 7.585 1.00 57.53 103 LEU A CA 1
ATOM 820 C C . LEU A 1 103 ? -27.660 25.959 7.234 1.00 57.53 103 LEU A C 1
ATOM 822 O O . LEU A 1 103 ? -27.725 25.533 6.079 1.00 57.53 103 LEU A O 1
ATOM 826 N N . PRO A 1 104 ? -28.424 25.439 8.215 1.00 55.00 104 PRO A N 1
ATOM 827 C CA . PRO A 1 104 ? -29.352 24.343 7.984 1.00 55.00 104 PRO A CA 1
ATOM 828 C C . PRO A 1 104 ? -30.516 24.819 7.108 1.00 55.00 104 PRO A C 1
ATOM 830 O O . PRO A 1 104 ? -31.542 25.301 7.585 1.00 55.00 104 PRO A O 1
ATOM 833 N N . GLN A 1 105 ? -30.359 24.685 5.796 1.00 59.59 105 GLN A N 1
ATOM 834 C CA . GLN A 1 105 ? -31.479 24.682 4.869 1.00 59.59 105 GLN A CA 1
ATOM 835 C C . GLN A 1 105 ? -32.190 23.328 4.991 1.00 59.59 105 GLN A C 1
ATOM 837 O O . GLN A 1 105 ? -31.546 22.304 5.216 1.00 59.59 105 GLN A O 1
ATOM 842 N N . TRP A 1 106 ? -33.516 23.296 4.824 1.00 56.88 106 TRP A N 1
ATOM 843 C CA . TRP A 1 106 ? -34.313 22.055 4.882 1.00 56.88 106 TRP A CA 1
ATOM 844 C C . TRP A 1 106 ? -33.795 20.967 3.924 1.00 56.88 106 TRP A C 1
ATOM 846 O O . TRP A 1 106 ? -33.880 19.779 4.222 1.00 56.88 106 TRP A O 1
ATOM 856 N N . ARG A 1 107 ? -33.159 21.400 2.834 1.00 57.84 107 ARG A N 1
ATOM 857 C CA . ARG A 1 107 ? -32.447 20.598 1.832 1.00 57.84 107 ARG A CA 1
ATOM 858 C C . ARG A 1 107 ? -31.314 19.730 2.397 1.00 57.84 107 ARG A C 1
ATOM 860 O O . ARG A 1 107 ? -31.005 18.684 1.848 1.00 57.84 107 ARG A O 1
ATOM 867 N N . ASN A 1 108 ? -30.741 20.121 3.536 1.00 64.38 108 ASN A N 1
ATOM 868 C CA . ASN A 1 108 ? -29.611 19.438 4.173 1.00 64.38 108 ASN A CA 1
ATOM 869 C C . ASN A 1 108 ? -30.048 18.488 5.299 1.00 64.38 108 ASN A C 1
ATOM 871 O O . ASN A 1 108 ? -29.205 17.856 5.932 1.00 64.38 108 ASN A O 1
ATOM 875 N N . VAL A 1 109 ? -31.347 18.384 5.598 1.00 71.31 109 VAL A N 1
ATOM 876 C CA . VAL A 1 109 ? -31.831 17.588 6.738 1.00 71.31 109 VAL A CA 1
ATOM 877 C C . VAL A 1 109 ? -31.620 16.097 6.491 1.00 71.31 109 VAL A C 1
ATOM 879 O O . VAL A 1 109 ? -31.109 15.402 7.366 1.00 71.31 109 VAL A O 1
ATOM 882 N N . GLU A 1 110 ? -31.934 15.610 5.290 1.00 71.38 110 GLU A N 1
ATOM 883 C CA . GLU A 1 110 ? -31.666 14.225 4.880 1.00 71.38 110 GLU A CA 1
ATOM 884 C C . GLU A 1 110 ? -30.176 13.886 4.939 1.00 71.38 110 GLU A C 1
ATOM 886 O O . GLU A 1 110 ? -29.779 12.827 5.430 1.00 71.38 110 GLU A O 1
ATOM 891 N N . PHE A 1 111 ? -29.343 14.844 4.546 1.00 71.88 111 PHE A N 1
ATOM 892 C CA . PHE A 1 111 ? -27.899 14.737 4.648 1.00 71.88 111 PHE A CA 1
ATOM 893 C C . PHE A 1 111 ? -27.423 14.625 6.104 1.00 71.88 111 PHE A C 1
ATOM 895 O O . PHE A 1 111 ? -26.681 13.701 6.443 1.00 71.88 111 PHE A O 1
ATOM 902 N N . ILE A 1 112 ? -27.887 15.514 6.990 1.00 74.12 112 ILE A N 1
ATOM 903 C CA . ILE A 1 112 ? -27.557 15.492 8.423 1.00 74.12 112 ILE A CA 1
ATOM 904 C C . ILE A 1 112 ? -28.012 14.168 9.059 1.00 74.12 112 ILE A C 1
ATOM 906 O O . ILE A 1 112 ? -27.264 13.562 9.833 1.00 74.12 112 ILE A O 1
ATOM 910 N N . MET A 1 113 ? -29.203 13.681 8.689 1.00 79.62 113 MET A N 1
ATOM 911 C CA . MET A 1 113 ? -29.753 12.404 9.157 1.00 79.62 113 MET A CA 1
ATOM 912 C C . MET A 1 113 ? -28.919 11.194 8.730 1.00 79.62 113 MET A C 1
ATOM 914 O O . MET A 1 113 ? -28.901 10.197 9.448 1.00 79.62 113 MET A O 1
ATOM 918 N N . PHE A 1 114 ? -28.203 11.265 7.608 1.00 82.12 114 PHE A N 1
ATOM 919 C CA . PHE A 1 114 ? -27.260 10.226 7.210 1.00 82.12 114 PHE A CA 1
ATOM 920 C C . PHE A 1 114 ? -25.897 10.389 7.897 1.00 82.12 114 PHE A C 1
ATOM 922 O O . PHE A 1 114 ? -25.391 9.454 8.528 1.00 82.12 114 PHE A O 1
ATOM 929 N N . ILE A 1 115 ? -25.286 11.571 7.779 1.00 79.56 115 ILE A N 1
ATOM 930 C CA . ILE A 1 115 ? -23.871 11.749 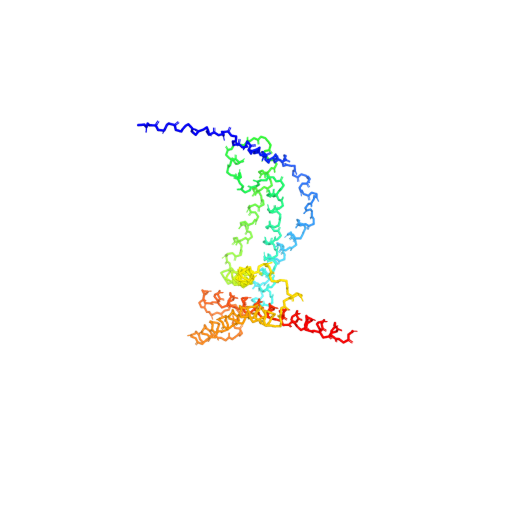8.109 1.00 79.56 115 ILE A CA 1
ATOM 931 C C . ILE A 1 115 ? -23.599 11.677 9.606 1.00 79.56 115 ILE A C 1
ATOM 933 O O . ILE A 1 115 ? -22.559 11.154 10.009 1.00 79.56 115 ILE A O 1
ATOM 937 N N . VAL A 1 116 ? -24.520 12.164 10.443 1.00 81.00 116 VAL A N 1
ATOM 938 C CA . VAL A 1 116 ? -24.324 12.174 11.895 1.00 81.00 116 VAL A CA 1
ATOM 939 C C . VAL A 1 116 ? -24.307 10.741 12.445 1.00 81.00 116 VAL A C 1
ATOM 941 O O . VAL A 1 116 ? -23.298 10.369 13.051 1.00 81.00 116 VAL A O 1
ATOM 944 N N . PRO A 1 117 ? -25.318 9.881 12.195 1.00 82.00 117 PRO A N 1
ATOM 945 C CA . PRO A 1 117 ? -25.258 8.478 12.607 1.00 82.00 117 PRO A CA 1
ATOM 946 C C . PRO A 1 117 ? -24.085 7.715 11.994 1.00 82.00 117 PRO A C 1
ATOM 948 O O . PRO A 1 117 ? -23.447 6.919 12.683 1.00 82.00 117 PRO A O 1
ATOM 951 N N . PHE A 1 118 ? -23.765 7.970 10.722 1.00 83.44 118 PHE A N 1
ATOM 952 C CA . PHE A 1 118 ? -22.648 7.313 10.049 1.00 83.44 118 PHE A CA 1
ATOM 953 C C . PHE A 1 118 ? -21.296 7.675 10.684 1.00 83.44 118 PHE A C 1
ATOM 955 O O . PHE A 1 118 ? -20.468 6.801 10.941 1.00 83.44 118 PHE A O 1
ATOM 962 N N . SER A 1 119 ? -21.098 8.950 11.026 1.00 78.94 119 SER A N 1
ATOM 963 C CA . SER A 1 119 ? -19.892 9.429 11.710 1.00 78.94 119 SER A CA 1
ATOM 964 C C . SER A 1 119 ? -19.792 8.875 13.129 1.00 78.94 119 SER A C 1
ATOM 966 O O . SER A 1 119 ? -18.722 8.428 13.537 1.00 78.94 119 SER A O 1
ATOM 968 N N . ILE A 1 120 ? -20.905 8.827 13.871 1.00 81.81 120 ILE A N 1
ATOM 969 C CA . ILE A 1 120 ? -20.952 8.201 15.201 1.00 81.81 120 ILE A CA 1
ATOM 970 C C . ILE A 1 120 ? -20.574 6.720 15.110 1.00 81.81 120 ILE A C 1
ATOM 972 O O . ILE A 1 120 ? -19.811 6.234 15.945 1.00 81.81 120 ILE A O 1
ATOM 976 N N . LEU A 1 121 ? -21.067 6.003 14.096 1.00 80.56 121 LEU A N 1
ATOM 977 C CA . LEU A 1 121 ? -20.738 4.598 13.861 1.00 80.56 121 LEU A CA 1
ATOM 978 C C . LEU A 1 121 ? -19.239 4.414 13.582 1.00 80.56 121 LEU A C 1
ATOM 980 O O . LEU A 1 121 ? -18.610 3.553 14.200 1.00 80.56 121 LEU A O 1
ATOM 984 N N . LEU A 1 122 ? -18.655 5.250 12.716 1.00 83.06 122 LEU A N 1
ATOM 985 C CA . LEU A 1 122 ? -17.216 5.247 12.436 1.00 83.06 122 LEU A CA 1
ATOM 986 C C . LEU A 1 122 ? -16.393 5.491 13.701 1.00 83.06 122 LEU A C 1
ATOM 988 O O . LEU A 1 122 ? -15.522 4.687 14.033 1.00 83.06 122 LEU A O 1
ATOM 992 N N . ILE A 1 123 ? -16.704 6.561 14.435 1.00 80.19 123 ILE A N 1
ATOM 993 C CA . ILE A 1 123 ? -16.016 6.922 15.679 1.00 80.19 123 ILE A CA 1
ATOM 994 C C . ILE A 1 123 ? -16.159 5.805 16.716 1.00 80.19 123 ILE A C 1
ATOM 996 O O . ILE A 1 123 ? -15.187 5.475 17.388 1.00 80.19 123 ILE A O 1
ATOM 1000 N N . SER A 1 124 ? -17.333 5.182 16.826 1.00 78.69 124 SER A N 1
ATOM 1001 C CA . SER A 1 124 ? -17.579 4.092 17.778 1.00 78.69 124 SER A CA 1
ATOM 1002 C C . SER A 1 124 ? -16.719 2.870 17.472 1.00 78.69 124 SER A C 1
ATOM 1004 O O . SER A 1 124 ? -16.092 2.319 18.372 1.00 78.69 124 SER A O 1
ATOM 1006 N N . ILE A 1 125 ? -16.644 2.453 16.206 1.00 78.50 125 ILE A N 1
ATOM 1007 C CA . ILE A 1 125 ? -15.838 1.295 15.798 1.00 78.50 125 ILE A CA 1
ATOM 1008 C C . ILE A 1 125 ? -14.339 1.591 15.946 1.00 78.50 125 ILE A C 1
ATOM 1010 O O . ILE A 1 125 ? -13.596 0.752 16.459 1.00 78.50 125 ILE A O 1
ATOM 1014 N N . ILE A 1 126 ? -13.895 2.796 15.577 1.00 78.38 126 ILE A N 1
ATOM 1015 C CA . ILE A 1 126 ? -12.507 3.238 15.775 1.00 78.38 126 ILE A CA 1
ATOM 1016 C C . ILE A 1 126 ? -12.169 3.310 17.270 1.00 78.38 126 ILE A C 1
ATOM 1018 O O . ILE A 1 126 ? -11.110 2.840 17.674 1.00 78.38 126 ILE A O 1
ATOM 1022 N N . GLY A 1 127 ? -13.074 3.830 18.101 1.00 74.81 127 GLY A N 1
ATOM 1023 C CA . GLY A 1 127 ? -12.911 3.914 19.554 1.00 74.81 127 GLY A CA 1
ATOM 1024 C C . GLY A 1 127 ? -12.849 2.541 20.226 1.00 74.81 127 GLY A C 1
ATOM 1025 O O . GLY A 1 127 ? -12.059 2.309 21.142 1.00 74.81 127 GLY A O 1
ATOM 1026 N N . ILE A 1 128 ? -13.640 1.583 19.734 1.00 72.75 128 ILE A N 1
ATOM 1027 C CA . ILE A 1 128 ? -13.539 0.183 20.151 1.00 72.75 128 ILE A CA 1
ATOM 1028 C C . ILE A 1 128 ? -12.161 -0.371 19.776 1.00 72.75 128 ILE A C 1
ATOM 1030 O O . ILE A 1 128 ? -11.526 -0.995 20.618 1.00 72.75 128 ILE A O 1
ATOM 1034 N N . ALA A 1 129 ? -11.665 -0.107 18.564 1.00 71.38 129 ALA A N 1
ATOM 1035 C CA . ALA A 1 129 ? -10.339 -0.548 18.138 1.00 71.38 129 ALA A CA 1
ATOM 1036 C C . ALA A 1 129 ? -9.199 0.114 18.939 1.00 71.38 129 ALA A C 1
ATOM 1038 O O . ALA A 1 129 ? -8.227 -0.561 19.274 1.00 71.38 129 ALA A O 1
ATOM 1039 N N . SER A 1 130 ? -9.316 1.401 19.294 1.00 68.75 130 SER A N 1
ATOM 1040 C CA . SER A 1 130 ? -8.279 2.147 20.023 1.00 68.75 130 SER A CA 1
ATOM 1041 C C . SER A 1 130 ? -8.113 1.699 21.472 1.00 68.75 130 SER A C 1
ATOM 1043 O O . SER A 1 130 ? -7.014 1.790 22.013 1.00 68.75 130 SER A O 1
ATOM 1045 N N . ASN A 1 131 ? -9.168 1.160 22.093 1.00 68.50 131 ASN A N 1
ATOM 1046 C CA . ASN A 1 131 ? -9.065 0.538 23.418 1.00 68.50 131 ASN A CA 1
ATOM 1047 C C . ASN A 1 131 ? -8.159 -0.709 23.424 1.00 68.50 131 ASN A C 1
ATOM 1049 O O . ASN A 1 131 ? -7.735 -1.157 24.487 1.00 68.50 131 ASN A O 1
ATOM 1053 N N . TYR A 1 132 ? -7.809 -1.242 22.249 1.00 73.25 132 TYR A N 1
ATOM 1054 C CA . TYR A 1 132 ? -6.863 -2.340 22.087 1.00 73.25 132 TYR A CA 1
ATOM 1055 C C . TYR A 1 132 ? -5.605 -1.844 21.368 1.00 73.25 132 TYR A C 1
ATOM 1057 O O . TYR A 1 132 ? -5.480 -1.965 20.149 1.00 73.25 132 TYR A O 1
ATOM 1065 N N . ILE A 1 133 ? -4.644 -1.313 22.135 1.00 72.31 133 ILE A N 1
ATOM 1066 C CA . ILE A 1 133 ? -3.409 -0.696 21.613 1.00 72.31 133 ILE A CA 1
ATOM 1067 C C . ILE A 1 133 ? -2.674 -1.587 20.598 1.00 72.31 133 ILE A C 1
ATOM 1069 O O . ILE A 1 133 ? -2.242 -1.110 19.552 1.00 72.31 133 ILE A O 1
ATOM 1073 N N . SER A 1 134 ? -2.596 -2.898 20.845 1.00 67.75 134 SER A N 1
ATOM 1074 C CA . SER A 1 134 ? -1.955 -3.855 19.935 1.00 67.75 134 SER A CA 1
ATOM 1075 C C . SER A 1 134 ? -2.694 -3.990 18.604 1.00 67.75 134 SER A C 1
ATOM 1077 O O . SER A 1 134 ? -2.064 -4.130 17.558 1.00 67.75 134 SER A O 1
ATOM 1079 N N . SER A 1 135 ? -4.024 -3.935 18.631 1.00 69.12 135 SER A N 1
ATOM 1080 C CA . SER A 1 135 ? -4.856 -4.006 17.433 1.00 69.12 135 SER A CA 1
ATOM 1081 C C . SER A 1 135 ? -4.750 -2.717 16.624 1.00 69.12 135 SER A C 1
ATOM 1083 O O . SER A 1 135 ? -4.567 -2.777 15.411 1.00 69.12 135 SER A O 1
ATOM 1085 N N . PHE A 1 136 ? -4.776 -1.560 17.294 1.00 73.12 136 PHE A N 1
ATOM 1086 C CA . PHE A 1 136 ? -4.556 -0.255 16.667 1.00 73.12 136 PHE A CA 1
ATOM 1087 C C . PHE A 1 136 ? -3.184 -0.156 15.990 1.00 73.12 136 PHE A C 1
ATOM 1089 O O . PHE A 1 136 ? -3.101 0.200 14.816 1.00 73.12 136 PHE A O 1
ATOM 1096 N N . LEU A 1 137 ? -2.112 -0.541 16.690 1.00 76.31 137 LEU A N 1
ATOM 1097 C CA . LEU A 1 137 ? -0.762 -0.568 16.123 1.00 76.31 137 LEU A CA 1
ATOM 1098 C C . LEU A 1 137 ? -0.674 -1.482 14.903 1.00 76.31 137 LEU A C 1
ATOM 1100 O O . LEU A 1 137 ? -0.017 -1.146 13.925 1.00 76.31 137 LEU A O 1
ATOM 1104 N N . TYR A 1 138 ? -1.361 -2.619 14.922 1.00 72.69 138 TYR A N 1
ATOM 1105 C CA . TYR A 1 138 ? -1.372 -3.522 13.780 1.00 72.69 138 TYR A CA 1
ATOM 1106 C C . TYR A 1 138 ? -2.139 -2.961 12.577 1.00 72.69 138 TYR A C 1
ATOM 1108 O O . TYR A 1 138 ? -1.672 -3.085 11.447 1.00 72.69 138 TYR A O 1
ATOM 1116 N N . ILE A 1 139 ? -3.261 -2.272 12.800 1.00 75.94 139 ILE A N 1
ATOM 1117 C CA . ILE A 1 139 ? -3.952 -1.529 11.735 1.00 75.94 139 ILE A CA 1
ATOM 1118 C C . ILE A 1 139 ? -3.016 -0.472 11.149 1.00 75.94 139 ILE A C 1
ATOM 1120 O O . ILE A 1 139 ? -2.901 -0.365 9.932 1.00 75.94 139 ILE A O 1
ATOM 1124 N N . LEU A 1 140 ? -2.297 0.264 11.999 1.00 82.06 140 LEU A N 1
ATOM 1125 C CA . LEU A 1 140 ? -1.338 1.274 11.561 1.00 82.06 140 LEU A CA 1
ATOM 1126 C C . LEU A 1 140 ? -0.187 0.657 10.750 1.00 82.06 140 LEU A C 1
ATOM 1128 O O . LEU A 1 140 ? 0.220 1.230 9.743 1.00 82.06 140 LEU A O 1
ATOM 1132 N N . ARG A 1 141 ? 0.284 -0.542 11.119 1.00 82.44 141 ARG A N 1
ATOM 1133 C CA . ARG A 1 141 ? 1.261 -1.321 10.338 1.00 82.44 141 ARG A CA 1
ATOM 1134 C C . ARG A 1 141 ? 0.715 -1.717 8.967 1.00 82.44 141 ARG A C 1
ATOM 1136 O O . ARG A 1 141 ? 1.417 -1.527 7.979 1.00 82.44 141 ARG A O 1
ATOM 1143 N N . ILE A 1 142 ? -0.528 -2.202 8.885 1.00 79.94 142 ILE A N 1
ATOM 1144 C CA . ILE A 1 142 ? -1.182 -2.520 7.603 1.00 79.94 142 ILE A CA 1
ATOM 1145 C C . ILE A 1 142 ? -1.331 -1.261 6.750 1.00 79.94 142 ILE A C 1
ATOM 1147 O O . ILE A 1 142 ? -0.982 -1.279 5.576 1.00 79.94 142 ILE A O 1
ATOM 1151 N N . MET A 1 143 ? -1.811 -0.157 7.325 1.00 82.25 143 MET A N 1
ATOM 1152 C CA . MET A 1 143 ? -1.942 1.113 6.608 1.00 82.25 143 MET A CA 1
ATOM 1153 C C . MET A 1 143 ? -0.586 1.605 6.105 1.00 82.25 143 MET A C 1
ATOM 1155 O O . MET A 1 143 ? -0.469 2.027 4.963 1.00 82.25 143 MET A O 1
ATOM 1159 N N . SER A 1 144 ? 0.458 1.498 6.924 1.00 85.94 144 SER A N 1
ATOM 1160 C CA . SER A 1 144 ? 1.819 1.873 6.548 1.00 85.94 144 SER A CA 1
ATOM 1161 C C . SER A 1 144 ? 2.380 0.992 5.429 1.00 85.94 144 SER A C 1
ATOM 1163 O O . SER A 1 144 ? 2.938 1.506 4.462 1.00 85.94 144 SER A O 1
ATOM 1165 N N . PHE A 1 145 ? 2.149 -0.321 5.496 1.00 84.62 145 PHE A N 1
ATOM 1166 C CA . PHE A 1 145 ? 2.456 -1.253 4.413 1.00 84.62 145 PHE A CA 1
ATOM 1167 C C . PHE A 1 145 ? 1.734 -0.862 3.115 1.00 84.62 145 PHE A C 1
ATOM 1169 O O . PHE A 1 145 ? 2.367 -0.732 2.068 1.00 84.62 145 PHE A O 1
ATOM 1176 N N . LEU A 1 146 ? 0.424 -0.602 3.195 1.00 83.81 146 LEU A N 1
ATOM 1177 C CA . LEU A 1 146 ? -0.393 -0.181 2.058 1.00 83.81 146 LEU A CA 1
ATOM 1178 C C . LEU A 1 146 ? 0.008 1.189 1.510 1.00 83.81 146 LEU A C 1
ATOM 1180 O O . LEU A 1 146 ? -0.189 1.412 0.326 1.00 83.81 146 LEU A O 1
ATOM 1184 N N . LEU A 1 147 ? 0.566 2.088 2.327 1.00 85.88 147 LEU A N 1
ATOM 1185 C CA . LEU A 1 147 ? 1.091 3.390 1.901 1.00 85.88 147 LEU A CA 1
ATOM 1186 C C . LEU A 1 147 ? 2.456 3.285 1.210 1.00 85.88 147 LEU A C 1
ATOM 1188 O O . LEU A 1 147 ? 2.752 4.098 0.335 1.00 85.88 147 LEU A O 1
ATOM 1192 N N . GLY A 1 148 ? 3.271 2.283 1.552 1.00 80.25 148 GLY A N 1
ATOM 1193 C CA . GLY A 1 148 ? 4.545 2.031 0.874 1.00 80.25 148 GLY A CA 1
ATOM 1194 C C . GLY A 1 148 ? 4.360 1.756 -0.620 1.00 80.25 148 GLY A C 1
ATOM 1195 O O . GLY A 1 148 ? 5.101 2.280 -1.447 1.00 80.25 148 GLY A O 1
ATOM 1196 N N . THR A 1 149 ? 3.312 1.009 -0.980 1.00 84.12 149 THR A N 1
ATOM 1197 C CA . THR A 1 149 ? 3.000 0.643 -2.369 1.00 84.12 149 THR A CA 1
ATOM 1198 C C . THR A 1 149 ? 2.731 1.838 -3.305 1.00 84.12 149 THR A C 1
ATOM 1200 O O . THR A 1 149 ? 3.449 1.968 -4.299 1.00 84.12 149 THR A O 1
ATOM 1203 N N . PRO A 1 150 ? 1.748 2.729 -3.0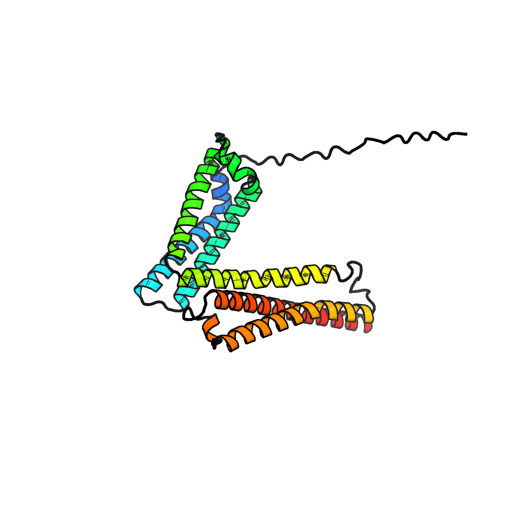52 1.00 84.88 150 PRO A N 1
ATOM 1204 C CA . PRO A 1 150 ? 1.454 3.857 -3.927 1.00 84.88 150 PRO A CA 1
ATOM 1205 C C . PRO A 1 150 ? 2.603 4.860 -3.976 1.00 84.88 150 PRO A C 1
ATOM 1207 O O . PRO A 1 150 ? 2.812 5.457 -5.021 1.00 84.88 150 PRO A O 1
ATOM 1210 N N . ILE A 1 151 ? 3.391 5.025 -2.908 1.00 87.12 151 ILE A N 1
ATOM 1211 C CA . ILE A 1 151 ? 4.561 5.914 -2.943 1.00 87.12 151 ILE A CA 1
ATOM 1212 C C . ILE A 1 151 ? 5.604 5.395 -3.934 1.00 87.12 151 ILE A C 1
ATOM 1214 O O . ILE A 1 151 ? 6.106 6.170 -4.746 1.00 87.12 151 ILE A O 1
ATOM 1218 N N . THR A 1 152 ? 5.891 4.090 -3.932 1.00 87.44 152 THR A N 1
ATOM 1219 C CA . THR A 1 152 ? 6.787 3.488 -4.929 1.00 87.44 152 THR A CA 1
ATOM 1220 C C . THR A 1 152 ? 6.242 3.649 -6.350 1.00 87.44 152 THR A C 1
ATOM 1222 O O . THR A 1 152 ? 7.005 3.986 -7.255 1.00 87.44 152 THR A O 1
ATOM 1225 N N . ILE A 1 153 ? 4.932 3.468 -6.549 1.00 87.94 153 ILE A N 1
ATOM 1226 C CA . ILE A 1 153 ? 4.285 3.654 -7.858 1.00 87.94 153 ILE A CA 1
ATOM 1227 C C . ILE A 1 153 ? 4.369 5.115 -8.313 1.00 87.94 153 ILE A C 1
ATOM 1229 O O . ILE A 1 153 ? 4.761 5.362 -9.445 1.00 87.94 153 ILE A O 1
ATOM 1233 N N . LEU A 1 154 ? 4.080 6.085 -7.444 1.00 88.44 154 LEU A N 1
ATOM 1234 C CA . LEU A 1 154 ? 4.155 7.513 -7.770 1.00 88.44 154 LEU A CA 1
ATOM 1235 C C . LEU A 1 154 ? 5.585 7.954 -8.102 1.00 88.44 154 LEU A C 1
ATOM 1237 O O . LEU A 1 154 ? 5.794 8.760 -9.007 1.00 88.44 154 LEU A O 1
ATOM 1241 N N . LEU A 1 155 ? 6.586 7.424 -7.390 1.00 85.88 155 LEU A N 1
ATOM 1242 C CA . LEU A 1 155 ? 7.994 7.665 -7.715 1.00 85.88 155 LEU A CA 1
ATOM 1243 C C . LEU A 1 155 ? 8.344 7.109 -9.096 1.00 85.88 155 LEU A C 1
ATOM 1245 O O . LEU A 1 155 ? 9.035 7.778 -9.866 1.00 85.88 155 LEU A O 1
ATOM 1249 N N . PHE A 1 156 ? 7.848 5.915 -9.422 1.00 87.81 156 PHE A N 1
ATOM 1250 C CA . PHE A 1 156 ? 8.002 5.326 -10.746 1.00 87.81 156 PHE A CA 1
ATOM 1251 C C . PHE A 1 156 ? 7.288 6.146 -11.828 1.00 87.81 156 PHE A C 1
ATOM 1253 O O . PHE A 1 156 ? 7.899 6.485 -12.831 1.00 87.81 156 PHE A O 1
ATOM 1260 N N . GLU A 1 157 ? 6.037 6.544 -11.616 1.00 86.88 157 GLU A N 1
ATOM 1261 C CA . GLU A 1 157 ? 5.263 7.332 -12.577 1.00 86.88 157 GLU A CA 1
ATOM 1262 C C . GLU A 1 157 ? 5.947 8.674 -12.870 1.00 86.88 157 GLU A C 1
ATOM 1264 O O . GLU A 1 157 ? 6.241 8.994 -14.024 1.00 86.88 157 GLU A O 1
ATOM 1269 N N . LYS A 1 158 ? 6.320 9.413 -11.819 1.00 85.31 158 LYS A N 1
ATOM 1270 C CA . LYS A 1 158 ? 7.004 10.708 -11.935 1.00 85.31 158 LYS A CA 1
ATOM 1271 C C . LYS A 1 158 ? 8.326 10.615 -12.696 1.00 85.31 158 LYS A C 1
ATOM 1273 O O . LYS A 1 158 ? 8.705 11.552 -13.392 1.00 85.31 158 LYS A O 1
ATOM 1278 N N . THR A 1 159 ? 9.047 9.510 -12.538 1.00 79.19 159 THR A N 1
ATOM 1279 C CA . THR A 1 159 ? 10.323 9.290 -13.231 1.00 79.19 159 THR A CA 1
ATOM 1280 C C . THR A 1 159 ? 10.118 8.769 -14.646 1.00 79.19 159 THR A C 1
ATOM 1282 O O . THR A 1 159 ? 10.854 9.175 -15.540 1.00 79.19 159 THR A O 1
ATOM 1285 N N . SER A 1 160 ? 9.085 7.959 -14.883 1.00 80.31 160 SER A N 1
ATOM 1286 C CA . SER A 1 160 ? 8.703 7.517 -16.224 1.00 80.31 160 SER A CA 1
ATOM 1287 C C . SER A 1 160 ? 8.275 8.686 -17.111 1.00 80.31 160 SER A C 1
ATOM 1289 O O . SER A 1 160 ? 8.628 8.705 -18.280 1.00 80.31 160 SER A O 1
ATOM 1291 N N . TRP A 1 161 ? 7.633 9.718 -16.552 1.00 74.44 161 TRP A N 1
ATOM 1292 C CA . TRP A 1 161 ? 7.281 10.931 -17.294 1.00 74.44 161 TRP A CA 1
ATOM 1293 C C . TRP A 1 161 ? 8.503 11.754 -17.738 1.00 74.44 161 TRP A C 1
ATOM 1295 O O . TRP A 1 161 ? 8.437 12.481 -18.723 1.00 74.44 161 TRP A O 1
ATOM 1305 N N . MET A 1 162 ? 9.642 11.628 -17.043 1.00 71.25 162 MET A N 1
ATOM 1306 C CA . MET A 1 162 ? 10.899 12.255 -17.477 1.00 71.25 162 MET A CA 1
ATOM 1307 C C . MET A 1 162 ? 11.565 11.510 -18.641 1.00 71.25 162 MET A C 1
ATOM 1309 O O . MET A 1 162 ? 12.452 12.068 -19.288 1.00 71.25 162 MET A O 1
ATOM 1313 N N . ILE A 1 163 ? 11.172 10.260 -18.903 1.00 73.31 163 ILE A N 1
ATOM 1314 C CA . ILE A 1 163 ? 11.564 9.539 -20.113 1.00 73.31 163 ILE A CA 1
ATOM 1315 C C . ILE A 1 163 ? 10.708 10.137 -21.231 1.00 73.31 163 ILE A C 1
ATOM 1317 O O . ILE A 1 163 ? 9.519 9.854 -21.313 1.00 73.31 163 ILE A O 1
ATOM 1321 N N . ASP A 1 164 ? 11.330 11.032 -22.003 1.00 62.50 164 ASP A N 1
ATOM 1322 C CA . ASP A 1 164 ? 10.742 11.881 -23.045 1.00 62.50 164 ASP A CA 1
ATOM 1323 C C . ASP A 1 164 ? 9.491 11.263 -23.693 1.00 62.50 164 ASP A C 1
ATOM 1325 O O . ASP A 1 164 ? 9.574 10.210 -24.336 1.00 62.50 164 ASP A O 1
ATOM 1329 N N . SER A 1 165 ? 8.340 11.927 -23.520 1.00 60.06 165 SER A N 1
ATOM 1330 C CA . SER A 1 165 ? 7.025 11.486 -24.006 1.00 60.06 165 SER A CA 1
ATOM 1331 C C . SER A 1 165 ? 6.945 11.358 -25.531 1.00 60.06 165 SER A C 1
ATOM 1333 O O . SER A 1 165 ? 5.946 10.867 -26.046 1.00 60.06 165 SER A O 1
ATOM 1335 N N . ASN A 1 166 ? 7.990 11.781 -26.250 1.00 58.47 166 ASN A N 1
ATOM 1336 C CA . ASN A 1 166 ? 8.155 11.586 -27.689 1.00 58.47 166 ASN A CA 1
ATOM 1337 C C . ASN A 1 166 ? 8.943 10.325 -28.077 1.00 58.47 166 ASN A C 1
ATOM 1339 O O . ASN A 1 166 ? 9.094 10.049 -29.268 1.00 58.47 166 ASN A O 1
ATOM 1343 N N . THR A 1 167 ? 9.464 9.553 -27.119 1.00 65.81 167 THR A N 1
ATOM 1344 C CA . THR A 1 167 ? 10.224 8.339 -27.439 1.00 65.81 167 THR A CA 1
ATOM 1345 C C . THR A 1 167 ? 9.263 7.192 -27.724 1.00 65.81 167 THR A C 1
ATOM 1347 O O . THR A 1 167 ? 8.967 6.372 -26.854 1.00 65.81 167 THR A O 1
ATOM 1350 N N . ASP A 1 168 ? 8.780 7.117 -28.961 1.00 72.06 168 ASP A N 1
ATOM 1351 C CA . ASP A 1 168 ? 8.006 5.976 -29.438 1.00 72.06 168 ASP A CA 1
ATOM 1352 C C . ASP A 1 168 ? 8.876 4.714 -29.358 1.00 72.06 168 ASP A C 1
ATOM 1354 O O . ASP A 1 168 ? 9.726 4.452 -30.213 1.00 72.06 168 ASP A O 1
ATOM 1358 N N . MET A 1 169 ? 8.685 3.910 -28.308 1.00 68.19 169 MET A N 1
ATOM 1359 C CA . MET A 1 169 ? 9.503 2.720 -28.043 1.00 68.19 169 MET A CA 1
ATOM 1360 C C . MET A 1 169 ? 9.475 1.699 -29.182 1.00 68.19 169 MET A C 1
ATOM 1362 O O . MET A 1 169 ? 10.371 0.858 -29.264 1.00 68.19 169 MET A O 1
ATOM 1366 N N . HIS A 1 170 ? 8.475 1.761 -30.059 1.00 69.06 170 HIS A N 1
ATOM 1367 C CA . HIS A 1 170 ? 8.369 0.892 -31.223 1.00 69.06 170 HIS A CA 1
ATOM 1368 C C . HIS A 1 170 ? 9.331 1.313 -32.349 1.00 69.06 170 HIS A C 1
ATOM 1370 O O . HIS A 1 170 ? 9.997 0.463 -32.937 1.00 69.06 170 HIS A O 1
ATOM 1376 N N . ASN A 1 171 ? 9.499 2.623 -32.557 1.00 75.81 171 ASN A N 1
ATOM 1377 C CA . ASN A 1 171 ? 10.350 3.199 -33.606 1.00 75.81 171 ASN A CA 1
ATOM 1378 C C . ASN A 1 171 ? 11.741 3.616 -33.105 1.00 75.81 171 ASN A C 1
ATOM 1380 O O . ASN A 1 171 ? 12.616 3.946 -33.904 1.00 75.81 171 ASN A O 1
ATOM 1384 N N . ALA A 1 172 ? 11.957 3.576 -31.789 1.00 80.00 172 ALA A N 1
ATOM 1385 C CA . ALA A 1 172 ? 13.228 3.901 -31.166 1.00 80.00 172 ALA A CA 1
ATOM 1386 C C . ALA A 1 172 ? 14.363 3.024 -31.711 1.00 80.00 172 ALA A C 1
ATOM 1388 O O . ALA A 1 172 ? 14.224 1.797 -31.867 1.00 80.00 172 ALA A O 1
ATOM 1389 N N . SER A 1 173 ? 15.513 3.660 -31.939 1.00 86.38 173 SER A N 1
ATOM 1390 C CA . SER A 1 173 ? 16.757 2.964 -32.253 1.00 86.38 173 SER A CA 1
ATOM 1391 C C . SER A 1 173 ? 17.124 1.991 -31.126 1.00 86.38 173 SER A C 1
ATOM 1393 O O . SER A 1 173 ? 16.738 2.173 -29.970 1.00 86.38 173 SER A O 1
ATOM 1395 N N . ALA A 1 174 ? 17.916 0.956 -31.428 1.00 85.38 174 ALA A N 1
ATOM 1396 C CA . ALA A 1 174 ? 18.336 -0.019 -30.413 1.00 85.38 174 ALA A CA 1
ATOM 1397 C C . ALA A 1 174 ? 19.005 0.651 -29.194 1.00 85.38 174 ALA A C 1
ATOM 1399 O O . ALA A 1 174 ? 18.815 0.221 -28.060 1.00 85.38 174 ALA A O 1
ATOM 1400 N N . VAL A 1 175 ? 19.745 1.742 -29.418 1.00 85.62 175 VAL A N 1
ATOM 1401 C CA . VAL A 1 175 ? 20.412 2.508 -28.357 1.00 85.62 175 VAL A CA 1
ATOM 1402 C C . VAL A 1 175 ? 19.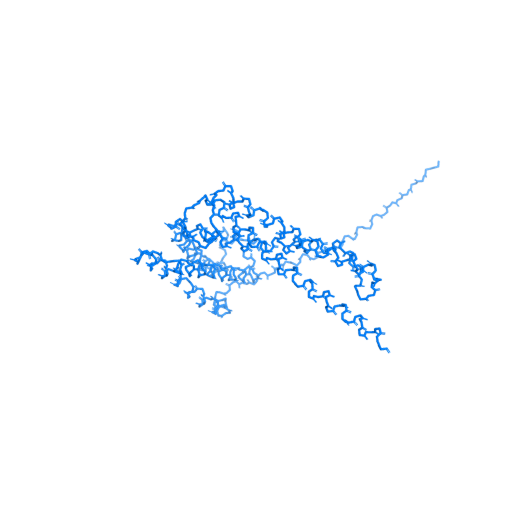404 3.243 -27.470 1.00 85.62 175 VAL A C 1
ATOM 1404 O O . VAL A 1 175 ? 19.547 3.228 -26.249 1.00 85.62 175 VAL A O 1
ATOM 1407 N N . GLU A 1 176 ? 18.383 3.872 -28.052 1.00 85.50 176 GLU A N 1
ATOM 1408 C CA . GLU A 1 176 ? 17.315 4.551 -27.302 1.00 85.50 176 GLU A CA 1
ATOM 1409 C C . GLU A 1 176 ? 16.459 3.557 -26.521 1.00 85.50 176 GLU A C 1
ATOM 1411 O O . GLU A 1 176 ? 16.186 3.784 -25.344 1.00 85.50 176 GLU A O 1
ATOM 1416 N N . PHE A 1 177 ? 16.128 2.414 -27.130 1.00 85.75 177 PHE A N 1
ATOM 1417 C CA . PHE A 1 177 ? 15.414 1.334 -26.455 1.00 85.75 177 PHE A CA 1
ATOM 1418 C C . PHE A 1 177 ? 16.184 0.831 -25.227 1.00 85.75 177 PHE A C 1
ATOM 1420 O O . PHE A 1 177 ? 15.608 0.713 -24.145 1.00 85.75 177 PHE A O 1
ATOM 1427 N N . ILE A 1 178 ? 17.497 0.593 -25.354 1.00 86.94 178 ILE A N 1
ATOM 1428 C CA . ILE A 1 178 ? 18.345 0.164 -24.229 1.00 86.94 178 ILE A CA 1
ATOM 1429 C C . ILE A 1 178 ? 18.390 1.236 -23.135 1.00 86.94 178 ILE A C 1
ATOM 1431 O O . ILE A 1 178 ? 18.253 0.906 -21.957 1.00 86.94 178 ILE A O 1
ATOM 1435 N N . LYS A 1 179 ? 18.552 2.515 -23.499 1.00 86.44 179 LYS A N 1
ATOM 1436 C CA . LYS A 1 179 ? 18.556 3.620 -22.528 1.00 86.44 179 LYS A CA 1
ATOM 1437 C C . LYS A 1 179 ? 17.240 3.680 -21.759 1.00 86.44 179 LYS A C 1
ATOM 1439 O O . LYS A 1 179 ? 17.261 3.664 -20.532 1.00 86.44 179 LYS A O 1
ATOM 1444 N N . ALA A 1 180 ? 16.111 3.694 -22.460 1.00 85.56 180 ALA A N 1
ATOM 1445 C CA . ALA A 1 180 ? 14.794 3.756 -21.839 1.00 85.56 180 ALA A CA 1
ATOM 1446 C C . ALA A 1 180 ? 14.519 2.526 -20.953 1.00 85.56 180 ALA A C 1
ATOM 1448 O O . ALA A 1 180 ? 14.037 2.670 -19.831 1.00 85.56 180 ALA A O 1
ATOM 1449 N N . SER A 1 181 ? 14.929 1.333 -21.395 1.00 87.88 181 SER A N 1
ATOM 1450 C CA . SER A 1 181 ? 14.853 0.098 -20.601 1.00 87.88 181 SER A CA 1
ATOM 1451 C C . SER A 1 181 ? 15.647 0.201 -19.295 1.00 87.88 181 SER A C 1
ATOM 1453 O O . SER A 1 181 ? 15.141 -0.146 -18.229 1.00 87.88 181 SER A O 1
ATOM 1455 N N . LEU A 1 182 ? 16.882 0.713 -19.356 1.00 88.88 182 LEU A N 1
ATOM 1456 C CA . LEU A 1 182 ? 17.720 0.919 -18.172 1.00 88.88 182 LEU A CA 1
ATOM 1457 C C . LEU A 1 182 ? 17.098 1.927 -17.204 1.00 88.88 182 LEU A C 1
ATOM 1459 O O . LEU A 1 182 ? 17.089 1.676 -15.999 1.00 88.88 182 LEU A O 1
ATOM 1463 N N . TYR A 1 183 ? 16.540 3.031 -17.705 1.00 86.56 183 TYR A N 1
ATOM 1464 C CA . TYR A 1 183 ? 15.843 4.007 -16.865 1.00 86.56 183 TYR A CA 1
ATOM 1465 C C . TYR A 1 183 ? 14.627 3.399 -16.159 1.00 86.56 183 TYR A C 1
ATOM 1467 O O . TYR A 1 183 ? 14.504 3.547 -14.942 1.00 86.56 183 TYR A O 1
ATOM 1475 N N . LEU A 1 184 ? 13.786 2.652 -16.884 1.00 88.69 184 LEU A N 1
ATOM 1476 C CA . LEU A 1 184 ? 12.612 1.986 -16.310 1.00 88.69 184 LEU A CA 1
ATOM 1477 C C . LEU A 1 184 ? 12.994 0.970 -15.227 1.00 88.69 184 LEU A C 1
ATOM 1479 O O . LEU A 1 184 ? 12.328 0.897 -14.199 1.00 88.69 184 LEU A O 1
ATOM 1483 N N . ILE A 1 185 ? 14.081 0.217 -15.419 1.00 92.50 185 ILE A N 1
ATOM 1484 C CA . ILE A 1 185 ? 14.560 -0.775 -14.444 1.00 92.50 185 ILE A CA 1
ATOM 1485 C C . ILE A 1 185 ? 15.197 -0.106 -13.216 1.00 92.50 185 ILE A C 1
ATOM 1487 O O . ILE A 1 185 ? 15.088 -0.623 -12.104 1.00 92.50 185 ILE A O 1
ATOM 1491 N N . THR A 1 186 ? 15.861 1.040 -13.386 1.00 90.38 186 THR A N 1
ATOM 1492 C CA . THR A 1 186 ? 16.667 1.663 -12.322 1.00 90.38 186 THR A CA 1
ATOM 1493 C C . THR A 1 186 ? 15.830 1.989 -11.088 1.00 90.38 186 THR A C 1
ATOM 1495 O O . THR A 1 186 ? 16.248 1.706 -9.970 1.00 90.38 186 THR A O 1
ATOM 1498 N N . ILE A 1 187 ? 14.631 2.539 -11.266 1.00 88.38 187 ILE A N 1
ATOM 1499 C CA . ILE A 1 187 ? 13.778 2.990 -10.159 1.00 88.38 187 ILE A CA 1
ATOM 1500 C C . ILE A 1 187 ? 13.290 1.848 -9.262 1.00 88.38 187 ILE A C 1
ATOM 1502 O O . ILE A 1 187 ? 13.530 1.919 -8.054 1.00 88.38 187 ILE A O 1
ATOM 1506 N N . PRO A 1 188 ? 12.659 0.778 -9.778 1.00 92.75 188 PRO A N 1
ATOM 1507 C CA . PRO A 1 188 ? 12.280 -0.348 -8.938 1.00 92.75 188 PRO A CA 1
ATOM 1508 C C . PRO A 1 188 ? 13.503 -1.063 -8.353 1.00 92.75 188 PRO A C 1
ATOM 1510 O O . PRO A 1 188 ? 13.436 -1.497 -7.210 1.00 92.75 188 PRO A O 1
ATOM 1513 N N . VAL A 1 189 ? 14.646 -1.124 -9.051 1.00 94.75 189 VAL A N 1
ATOM 1514 C CA . VAL A 1 189 ? 15.882 -1.686 -8.473 1.00 94.75 189 VAL A CA 1
ATOM 1515 C C . VAL A 1 189 ? 16.380 -0.850 -7.293 1.00 94.75 189 VAL A C 1
ATOM 1517 O O . VAL A 1 189 ? 16.663 -1.404 -6.234 1.00 94.75 189 VAL A O 1
ATOM 1520 N N . VAL A 1 190 ? 16.455 0.474 -7.438 1.00 92.69 190 VAL A N 1
ATOM 1521 C CA . VAL A 1 190 ? 16.883 1.385 -6.366 1.00 92.69 190 VAL A CA 1
ATOM 1522 C C . VAL A 1 190 ? 15.892 1.357 -5.206 1.00 92.69 190 VAL A C 1
ATOM 1524 O O . VAL A 1 190 ? 16.316 1.272 -4.057 1.00 92.69 190 VAL A O 1
ATOM 1527 N N . SER A 1 191 ? 14.585 1.367 -5.480 1.00 91.94 191 SER A N 1
ATOM 1528 C CA . SER A 1 191 ? 13.555 1.263 -4.441 1.00 91.94 191 SER A CA 1
ATOM 1529 C C . SER A 1 191 ? 13.664 -0.063 -3.693 1.00 91.94 191 SER A C 1
ATOM 1531 O O . SER A 1 191 ? 13.659 -0.066 -2.467 1.00 91.94 191 SER A O 1
ATOM 1533 N N . LEU A 1 192 ? 13.813 -1.183 -4.404 1.00 95.56 192 LEU A N 1
ATOM 1534 C CA . LEU A 1 192 ? 13.982 -2.499 -3.793 1.00 95.56 192 LEU A CA 1
ATOM 1535 C C . LEU A 1 192 ? 15.261 -2.552 -2.950 1.00 95.56 192 LEU A C 1
ATOM 1537 O O . LEU A 1 192 ? 15.236 -3.046 -1.824 1.00 95.56 192 LEU A O 1
ATOM 1541 N N . PHE A 1 193 ? 16.367 -2.009 -3.458 1.00 96.00 193 PHE A N 1
ATOM 1542 C CA . PHE A 1 193 ? 17.643 -1.954 -2.752 1.00 96.00 193 PHE A CA 1
ATOM 1543 C C . PHE A 1 193 ? 17.565 -1.101 -1.479 1.00 96.00 193 PHE A C 1
ATOM 1545 O O . PHE A 1 193 ? 17.969 -1.549 -0.410 1.00 96.00 193 PHE A O 1
ATOM 1552 N N . LEU A 1 194 ? 16.993 0.102 -1.557 1.00 94.69 194 LEU A N 1
ATOM 1553 C CA . LEU A 1 194 ? 16.827 0.978 -0.397 1.00 94.69 194 LEU A CA 1
ATOM 1554 C C . LEU A 1 194 ? 15.885 0.368 0.642 1.00 94.69 194 LEU A C 1
ATOM 1556 O O . LEU A 1 194 ? 16.214 0.362 1.825 1.00 94.69 194 LEU A O 1
ATOM 1560 N N . SER A 1 195 ? 14.749 -0.192 0.219 1.00 93.31 195 SER A N 1
ATOM 1561 C CA . SER A 1 195 ? 13.799 -0.834 1.128 1.00 93.31 195 SER A CA 1
ATOM 1562 C C . SER A 1 195 ? 14.393 -2.070 1.807 1.00 93.31 195 SER A C 1
ATOM 1564 O O . SER A 1 195 ? 14.217 -2.262 3.012 1.00 93.31 195 SER A O 1
ATOM 1566 N N . THR A 1 196 ? 15.142 -2.896 1.070 1.00 93.12 196 THR A N 1
ATOM 1567 C CA . THR A 1 196 ? 15.816 -4.073 1.641 1.00 93.12 196 THR A CA 1
ATOM 1568 C C . THR A 1 196 ? 16.928 -3.666 2.604 1.00 93.12 196 THR A C 1
ATOM 1570 O O . THR A 1 196 ? 16.941 -4.168 3.725 1.00 93.12 196 THR A O 1
ATOM 1573 N N . LEU A 1 197 ? 17.783 -2.698 2.251 1.00 94.00 197 LEU A N 1
ATOM 1574 C CA . LEU A 1 197 ? 18.794 -2.151 3.163 1.00 94.00 197 LEU A CA 1
ATOM 1575 C C . LEU A 1 197 ? 18.177 -1.562 4.431 1.00 94.00 197 LEU A C 1
ATOM 1577 O O . LEU A 1 197 ? 18.634 -1.864 5.530 1.00 94.00 197 LEU A O 1
ATOM 1581 N N . PHE A 1 198 ? 17.134 -0.747 4.289 1.00 93.50 198 PHE A N 1
ATOM 1582 C CA . PHE A 1 198 ? 16.464 -0.119 5.421 1.00 93.50 198 PHE A CA 1
ATOM 1583 C C . PHE A 1 198 ? 15.811 -1.164 6.333 1.00 93.50 198 PHE A C 1
ATOM 1585 O O . PHE A 1 198 ? 15.989 -1.122 7.548 1.00 93.50 198 PHE A O 1
ATOM 1592 N N . SER A 1 199 ? 15.136 -2.164 5.756 1.00 90.81 199 SER A N 1
ATOM 1593 C CA . SER A 1 199 ? 14.578 -3.276 6.534 1.00 90.81 199 SER A CA 1
ATOM 1594 C C . SER A 1 199 ? 15.660 -4.123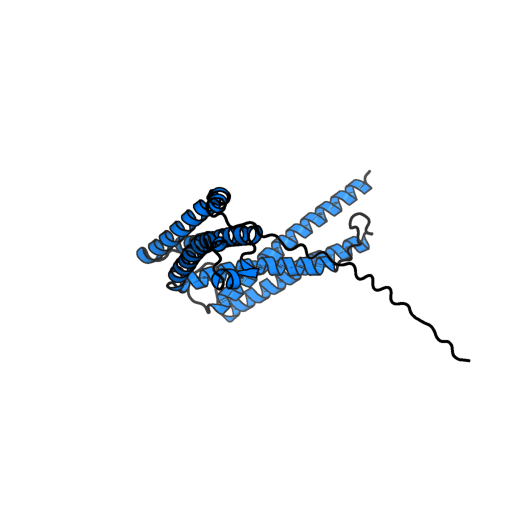 7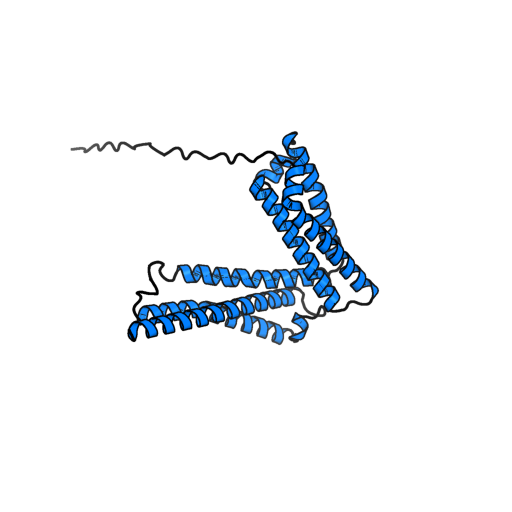.209 1.00 90.81 199 SER A C 1
ATOM 1596 O O . SER A 1 199 ? 15.502 -4.484 8.370 1.00 90.81 199 SER A O 1
ATOM 1598 N N . GLY A 1 200 ? 16.780 -4.394 6.531 1.00 91.00 200 GLY A N 1
ATOM 1599 C CA . GLY A 1 200 ? 17.910 -5.132 7.090 1.00 91.00 200 GLY A CA 1
ATOM 1600 C C . GLY A 1 200 ? 18.568 -4.381 8.244 1.00 91.00 200 GLY A C 1
ATOM 1601 O O . GLY A 1 200 ? 18.852 -4.982 9.276 1.00 91.00 200 GLY A O 1
ATOM 1602 N N . TYR A 1 201 ? 18.728 -3.062 8.104 1.00 92.94 201 TYR A N 1
ATOM 1603 C CA . TYR A 1 201 ? 19.210 -2.194 9.173 1.00 92.94 201 TYR A CA 1
ATOM 1604 C C . TYR A 1 201 ? 18.294 -2.252 10.395 1.00 92.94 201 TYR A C 1
ATOM 1606 O O . TYR A 1 201 ? 18.792 -2.509 11.484 1.00 92.94 201 TYR A O 1
ATOM 1614 N N . LEU A 1 202 ? 16.977 -2.086 10.219 1.00 88.75 202 LEU A N 1
ATOM 1615 C CA . LEU A 1 202 ? 16.011 -2.156 11.322 1.00 88.75 202 LEU A CA 1
ATOM 1616 C C . LEU A 1 202 ? 16.000 -3.530 12.004 1.00 88.75 202 LEU A C 1
ATOM 1618 O O . LEU A 1 202 ? 15.957 -3.611 13.228 1.00 88.75 202 LEU A O 1
ATOM 1622 N N . LEU A 1 203 ? 16.068 -4.616 11.227 1.00 88.25 203 LEU A N 1
ATOM 1623 C CA . LEU A 1 203 ? 16.136 -5.969 11.782 1.00 88.25 203 LEU A CA 1
ATOM 1624 C C . LEU A 1 203 ? 17.415 -6.173 12.606 1.00 88.25 203 LEU A C 1
ATOM 1626 O O . LEU A 1 203 ? 17.368 -6.736 13.699 1.00 88.25 203 LEU A O 1
ATOM 1630 N N . GLN A 1 204 ? 18.552 -5.684 12.105 1.00 91.12 204 GLN A N 1
ATOM 1631 C CA . GLN A 1 204 ? 19.847 -5.840 12.759 1.00 91.12 204 GLN A CA 1
ATOM 1632 C C . GLN A 1 204 ? 20.008 -4.940 13.990 1.00 91.12 204 GLN A C 1
ATOM 1634 O O . GLN A 1 204 ? 20.479 -5.416 15.022 1.00 91.12 204 GLN A O 1
ATOM 1639 N N . SER A 1 205 ? 19.654 -3.654 13.901 1.00 88.62 205 SER A N 1
ATOM 1640 C CA . SER A 1 205 ? 19.870 -2.683 14.982 1.00 88.62 205 SER A CA 1
ATOM 1641 C C . SER A 1 205 ? 19.042 -3.003 16.222 1.00 88.62 205 SER A C 1
ATOM 1643 O O . SER A 1 205 ? 19.492 -2.746 17.336 1.00 88.62 205 SER A O 1
ATOM 1645 N N . GLN A 1 206 ? 17.874 -3.614 16.026 1.00 82.81 206 GLN A N 1
ATOM 1646 C CA . GLN A 1 206 ? 16.903 -3.882 17.084 1.00 82.81 206 GLN A CA 1
ATOM 1647 C C . GLN A 1 206 ? 16.796 -5.361 17.453 1.00 82.81 206 GLN A C 1
ATOM 1649 O O . GLN A 1 206 ? 15.953 -5.743 18.262 1.00 82.81 206 GLN A O 1
ATOM 1654 N N . ASN A 1 207 ? 17.660 -6.204 16.872 1.00 85.69 207 ASN A N 1
ATOM 1655 C CA . ASN A 1 207 ? 17.637 -7.654 17.060 1.00 85.69 207 ASN A CA 1
ATOM 1656 C C . ASN A 1 207 ? 16.236 -8.251 16.803 1.00 85.69 207 ASN A C 1
ATOM 1658 O O . ASN A 1 207 ? 15.792 -9.179 17.487 1.00 85.69 207 ASN A O 1
ATOM 1662 N N . LEU A 1 208 ? 15.520 -7.677 15.831 1.00 81.12 208 LEU A N 1
ATOM 1663 C CA . LEU A 1 208 ? 14.184 -8.114 15.456 1.00 81.12 208 LEU A CA 1
ATOM 1664 C C . LEU A 1 208 ? 14.308 -9.340 14.554 1.00 81.12 208 LEU A C 1
ATOM 1666 O O . LEU A 1 208 ? 15.122 -9.392 13.630 1.00 81.12 208 LEU A O 1
ATOM 1670 N N . GLN A 1 209 ? 13.464 -10.333 14.798 1.00 82.19 209 GLN A N 1
ATOM 1671 C CA . GLN A 1 209 ? 13.356 -11.492 13.921 1.00 82.19 209 GLN A CA 1
ATOM 1672 C C . GLN A 1 209 ? 12.383 -11.186 12.782 1.00 82.19 209 GLN A C 1
ATOM 1674 O O . GLN A 1 209 ? 11.416 -10.448 12.960 1.00 82.19 209 GLN A O 1
ATOM 1679 N N . VAL A 1 210 ? 12.583 -11.802 11.615 1.00 74.75 210 VAL A N 1
ATOM 1680 C CA . VAL A 1 210 ? 11.667 -11.657 10.465 1.00 74.75 210 VAL A CA 1
ATOM 1681 C C . VAL A 1 210 ? 10.240 -12.097 10.829 1.00 74.75 210 VAL A C 1
ATOM 1683 O O . VAL A 1 210 ? 9.273 -11.525 10.333 1.00 74.75 210 VAL A O 1
ATOM 1686 N N . SER A 1 211 ? 10.086 -13.049 11.757 1.00 71.69 211 SER A N 1
ATOM 1687 C CA . SER A 1 211 ? 8.784 -13.455 12.306 1.00 71.69 211 SER A CA 1
ATOM 1688 C C . SER A 1 211 ? 8.020 -12.301 12.969 1.00 71.69 211 SER A C 1
ATOM 1690 O O . SER A 1 211 ? 6.792 -12.269 12.902 1.00 71.69 211 SER A O 1
ATOM 1692 N N . MET A 1 212 ? 8.714 -11.289 13.507 1.00 69.19 212 MET A N 1
ATOM 1693 C CA . MET A 1 212 ? 8.102 -10.114 14.146 1.00 69.19 212 MET A CA 1
ATOM 1694 C C . MET A 1 212 ? 7.381 -9.181 13.160 1.00 69.19 212 MET A C 1
ATOM 1696 O O . MET A 1 212 ? 6.619 -8.303 13.572 1.00 69.19 212 MET A O 1
ATOM 1700 N N . LEU A 1 213 ? 7.557 -9.372 11.847 1.00 65.06 213 LEU A N 1
ATOM 1701 C CA . LEU A 1 213 ? 6.694 -8.748 10.835 1.00 65.06 213 LEU A CA 1
ATOM 1702 C C . LEU A 1 213 ? 5.247 -9.202 10.968 1.00 65.06 213 LEU A C 1
ATOM 1704 O O . LEU A 1 213 ? 4.324 -8.419 10.752 1.00 65.06 213 LEU A O 1
ATOM 1708 N N . PHE A 1 214 ? 5.072 -10.468 11.328 1.00 64.81 214 PHE A N 1
ATOM 1709 C CA . PHE A 1 214 ? 3.776 -11.112 11.410 1.00 64.81 214 PHE A CA 1
ATOM 1710 C C . PHE A 1 214 ? 3.281 -11.163 12.858 1.00 64.81 214 PHE A C 1
ATOM 1712 O O . PHE A 1 214 ? 2.076 -11.108 13.082 1.00 64.81 214 PHE A O 1
ATOM 1719 N N . GLU A 1 215 ? 4.177 -11.188 13.846 1.00 65.56 215 GLU A N 1
ATOM 1720 C CA . GLU A 1 215 ? 3.807 -11.241 15.261 1.00 65.56 215 GLU A CA 1
ATOM 1721 C C . GLU A 1 215 ? 3.394 -9.880 15.861 1.00 65.56 215 GLU A C 1
ATOM 1723 O O . GLU A 1 215 ? 3.780 -8.795 15.416 1.00 65.56 215 GLU A O 1
ATOM 1728 N N . PHE A 1 216 ? 2.562 -9.961 16.906 1.00 56.03 216 PHE A N 1
ATOM 1729 C CA . PHE A 1 216 ? 1.896 -8.829 17.562 1.00 56.03 216 PHE A CA 1
ATOM 1730 C C . PHE A 1 216 ? 2.656 -8.243 18.759 1.00 56.03 216 PHE A C 1
ATOM 1732 O O . PHE A 1 216 ? 2.140 -7.323 19.397 1.00 56.03 216 PHE A O 1
ATOM 1739 N N . THR A 1 217 ? 3.825 -8.779 19.118 1.00 58.38 217 THR A N 1
ATOM 1740 C CA . THR A 1 217 ? 4.452 -8.480 20.413 1.00 58.38 217 THR A CA 1
ATOM 1741 C C . THR A 1 217 ? 5.960 -8.251 20.355 1.00 58.38 217 THR A C 1
ATOM 1743 O O . THR A 1 217 ? 6.679 -8.942 19.644 1.00 58.38 217 THR A O 1
ATOM 1746 N N . SER A 1 218 ? 6.357 -7.280 21.192 1.00 57.34 218 SER A N 1
ATOM 1747 C CA . SER A 1 218 ? 7.685 -6.762 21.563 1.00 57.34 218 SER A CA 1
ATOM 1748 C C . SER A 1 218 ? 8.527 -6.131 20.451 1.00 57.34 218 SER A C 1
ATOM 1750 O O . SER A 1 218 ? 9.325 -6.794 19.802 1.00 57.34 218 SER A O 1
ATOM 1752 N N . GLY A 1 219 ? 8.383 -4.813 20.314 1.00 68.12 219 GLY A N 1
ATOM 1753 C CA . GLY A 1 219 ? 9.253 -3.915 19.555 1.00 68.12 219 GLY A CA 1
ATOM 1754 C C . GLY A 1 219 ? 8.773 -2.472 19.722 1.00 68.12 219 GLY A C 1
ATOM 1755 O O . GLY A 1 219 ? 7.645 -2.255 20.180 1.00 68.12 219 GLY A O 1
ATOM 1756 N N . ASP A 1 220 ? 9.602 -1.491 19.373 1.00 83.88 220 ASP A N 1
ATOM 1757 C CA . ASP A 1 220 ? 9.149 -0.101 19.307 1.00 83.88 220 ASP A CA 1
ATOM 1758 C C . ASP A 1 220 ? 8.068 0.016 18.208 1.00 83.88 220 ASP A C 1
ATOM 1760 O O . ASP A 1 220 ? 8.297 -0.404 17.065 1.00 83.88 220 ASP A O 1
ATOM 1764 N N . PRO A 1 221 ? 6.866 0.544 18.514 1.00 83.56 221 PRO A N 1
ATOM 1765 C CA . PRO A 1 221 ? 5.799 0.694 17.528 1.00 83.56 221 PRO A CA 1
ATOM 1766 C C . PRO A 1 221 ? 6.237 1.474 16.285 1.00 83.56 221 PRO A C 1
ATOM 1768 O O . PRO A 1 221 ? 5.812 1.128 15.183 1.00 83.56 221 PRO A O 1
ATOM 1771 N N . VAL A 1 222 ? 7.091 2.490 16.436 1.00 86.81 222 VAL A N 1
ATOM 1772 C CA . VAL A 1 222 ? 7.569 3.318 15.320 1.00 86.81 222 VAL A CA 1
ATOM 1773 C C . VAL A 1 222 ? 8.389 2.478 14.348 1.00 86.81 222 VAL A C 1
ATOM 1775 O O . VAL A 1 222 ? 8.191 2.544 13.135 1.00 86.81 222 VAL A O 1
ATOM 1778 N N . GLU A 1 223 ? 9.264 1.630 14.870 1.00 86.69 223 GLU A N 1
ATOM 1779 C CA . GLU A 1 223 ? 10.139 0.780 14.067 1.00 86.69 223 GLU A CA 1
ATOM 1780 C C . GLU A 1 223 ? 9.354 -0.298 13.338 1.00 86.69 223 GLU A C 1
ATOM 1782 O O . GLU A 1 223 ? 9.591 -0.549 12.161 1.00 86.69 223 GLU A O 1
ATOM 1787 N N . LEU A 1 224 ? 8.359 -0.887 14.001 1.00 84.56 224 LEU A N 1
ATOM 1788 C CA . LEU A 1 224 ? 7.476 -1.871 13.384 1.00 84.56 224 LEU A CA 1
ATOM 1789 C C . LEU A 1 224 ? 6.632 -1.261 12.255 1.00 84.56 224 LEU A C 1
ATOM 1791 O O . LEU A 1 224 ? 6.372 -1.938 11.256 1.00 84.56 224 LEU A O 1
ATOM 1795 N N . ILE A 1 225 ? 6.219 0.004 12.384 1.00 87.69 225 ILE A N 1
ATOM 1796 C CA . ILE A 1 225 ? 5.529 0.760 11.329 1.00 87.69 225 ILE A CA 1
ATOM 1797 C C . ILE A 1 225 ? 6.481 1.018 10.158 1.00 87.69 225 ILE A C 1
ATOM 1799 O O . ILE A 1 225 ? 6.159 0.654 9.030 1.00 87.69 225 ILE A O 1
ATOM 1803 N N . LEU A 1 226 ? 7.673 1.562 10.421 1.00 90.25 226 LEU A N 1
ATOM 1804 C CA . LEU A 1 226 ? 8.695 1.832 9.401 1.00 90.25 226 LEU A CA 1
ATOM 1805 C C . LEU A 1 226 ? 9.137 0.562 8.667 1.00 90.25 226 LEU A C 1
ATOM 1807 O O . LEU A 1 226 ? 9.323 0.565 7.450 1.00 90.25 226 LEU A O 1
ATOM 1811 N N . LEU A 1 227 ? 9.255 -0.546 9.392 1.00 89.25 227 LEU A N 1
ATOM 1812 C CA . LEU A 1 227 ? 9.551 -1.847 8.819 1.00 89.25 227 LEU A CA 1
ATOM 1813 C C . LEU A 1 227 ? 8.415 -2.287 7.884 1.00 89.25 227 LEU A C 1
ATOM 1815 O O . LEU A 1 227 ? 8.675 -2.660 6.744 1.00 89.25 227 LEU A O 1
ATOM 1819 N N . SER A 1 228 ? 7.156 -2.172 8.323 1.00 88.38 228 SER A N 1
ATOM 1820 C CA . SER A 1 228 ? 5.978 -2.526 7.511 1.00 88.38 228 SER A CA 1
ATOM 1821 C C . SER A 1 228 ? 5.890 -1.681 6.234 1.00 88.38 228 SER A C 1
ATOM 1823 O O . SER A 1 228 ? 5.671 -2.230 5.154 1.00 88.38 228 SER A O 1
ATOM 1825 N N . PHE A 1 229 ? 6.147 -0.373 6.337 1.00 91.06 229 PHE A N 1
ATOM 1826 C CA . PHE A 1 229 ? 6.278 0.532 5.194 1.00 91.06 229 PHE A CA 1
ATOM 1827 C C . PHE A 1 229 ? 7.320 0.038 4.189 1.00 91.06 229 PHE A C 1
ATOM 1829 O O . PHE A 1 229 ? 7.039 -0.092 2.997 1.00 91.06 229 PHE A O 1
ATOM 1836 N N . SER A 1 230 ? 8.522 -0.272 4.685 1.00 92.56 230 SER A N 1
ATOM 1837 C CA . SER A 1 230 ? 9.640 -0.714 3.855 1.00 92.56 230 SER A CA 1
ATOM 1838 C C . SER A 1 230 ? 9.323 -1.998 3.098 1.00 92.56 230 SER A C 1
ATOM 1840 O O . SER A 1 230 ? 9.629 -2.108 1.914 1.00 92.56 230 SER A O 1
ATOM 1842 N N . TYR A 1 231 ? 8.658 -2.956 3.749 1.00 89.69 231 TYR A N 1
ATOM 1843 C CA . TYR A 1 231 ? 8.213 -4.190 3.100 1.00 89.69 231 TYR A CA 1
ATOM 1844 C C . TYR A 1 231 ? 7.158 -3.934 2.018 1.00 89.69 231 TYR A C 1
ATOM 1846 O O . TYR A 1 231 ? 7.245 -4.521 0.940 1.00 89.69 231 TYR A O 1
ATOM 1854 N N . GLY A 1 232 ? 6.197 -3.039 2.268 1.00 86.69 232 GLY A N 1
ATOM 1855 C CA . GLY A 1 232 ? 5.201 -2.644 1.267 1.00 86.69 232 GLY A CA 1
ATOM 1856 C C . GLY A 1 232 ? 5.836 -2.011 0.027 1.00 86.69 232 GLY A C 1
ATOM 1857 O O . GLY A 1 232 ? 5.495 -2.372 -1.102 1.00 86.69 232 GLY A O 1
ATOM 1858 N N . ALA A 1 233 ? 6.820 -1.133 0.234 1.00 91.62 233 ALA A N 1
ATOM 1859 C CA . ALA A 1 233 ? 7.611 -0.527 -0.835 1.00 91.62 233 ALA A CA 1
ATOM 1860 C C . ALA A 1 233 ? 8.477 -1.561 -1.585 1.00 91.62 233 ALA A C 1
ATOM 1862 O O . ALA A 1 233 ? 8.524 -1.552 -2.814 1.00 91.62 233 ALA A O 1
ATOM 1863 N N . ALA A 1 234 ? 9.110 -2.499 -0.870 1.00 93.00 234 ALA A N 1
ATOM 1864 C CA . ALA A 1 234 ? 9.913 -3.566 -1.469 1.00 93.00 234 ALA A CA 1
ATOM 1865 C C . ALA A 1 234 ? 9.074 -4.487 -2.369 1.00 93.00 234 ALA A C 1
ATOM 1867 O O . ALA A 1 234 ? 9.486 -4.797 -3.485 1.00 93.00 234 ALA A O 1
ATOM 1868 N N . ILE A 1 235 ? 7.886 -4.900 -1.914 1.00 91.12 235 ILE A N 1
ATOM 1869 C CA . ILE A 1 235 ? 6.980 -5.746 -2.704 1.00 91.12 235 ILE A CA 1
ATOM 1870 C C . ILE A 1 235 ? 6.505 -5.004 -3.953 1.00 91.12 235 ILE A C 1
ATOM 1872 O O . ILE A 1 235 ? 6.532 -5.571 -5.043 1.00 91.12 235 ILE A O 1
ATOM 1876 N N . ALA A 1 236 ? 6.120 -3.733 -3.820 1.00 90.62 236 ALA A N 1
ATOM 1877 C CA . ALA A 1 236 ? 5.722 -2.913 -4.960 1.00 90.62 236 ALA A CA 1
ATOM 1878 C C . ALA A 1 236 ? 6.856 -2.782 -5.987 1.00 90.62 236 ALA A C 1
ATOM 1880 O O . ALA A 1 236 ? 6.644 -3.003 -7.178 1.00 90.62 236 ALA A O 1
ATOM 1881 N N . ALA A 1 237 ? 8.074 -2.500 -5.521 1.00 94.25 237 ALA A N 1
ATOM 1882 C CA . ALA A 1 237 ? 9.261 -2.405 -6.360 1.00 94.25 237 ALA A CA 1
ATOM 1883 C C . ALA A 1 237 ? 9.577 -3.729 -7.071 1.00 94.25 237 ALA A C 1
ATOM 1885 O O . ALA A 1 237 ? 9.877 -3.732 -8.263 1.00 94.25 237 ALA A O 1
ATOM 1886 N N . PHE A 1 238 ? 9.458 -4.860 -6.372 1.00 95.12 238 PHE A N 1
ATOM 1887 C CA . PHE A 1 238 ? 9.640 -6.187 -6.955 1.00 95.12 238 PHE A CA 1
ATOM 1888 C C . PHE A 1 238 ? 8.598 -6.492 -8.041 1.00 95.12 238 PHE A C 1
ATOM 1890 O O . PHE A 1 238 ? 8.961 -6.945 -9.126 1.00 95.12 238 PHE A O 1
ATOM 1897 N N . LEU A 1 239 ? 7.317 -6.211 -7.781 1.00 94.38 239 LEU A N 1
ATOM 1898 C CA . LEU A 1 239 ? 6.240 -6.412 -8.755 1.00 94.38 239 LEU A CA 1
ATOM 1899 C C . LEU A 1 239 ? 6.415 -5.520 -9.990 1.00 94.38 239 LEU A C 1
ATOM 1901 O O . LEU A 1 239 ? 6.246 -5.996 -11.111 1.00 94.38 239 LEU A O 1
ATOM 1905 N N . LEU A 1 240 ? 6.805 -4.256 -9.799 1.00 92.81 240 LEU A N 1
ATOM 1906 C CA . LEU A 1 240 ? 7.124 -3.340 -10.897 1.00 92.81 240 LEU A CA 1
ATOM 1907 C C . LEU A 1 240 ? 8.316 -3.837 -11.714 1.00 92.81 240 LEU A C 1
ATOM 1909 O O . LEU A 1 240 ? 8.235 -3.885 -12.938 1.00 92.81 240 LEU A O 1
ATOM 1913 N N . LEU A 1 241 ? 9.401 -4.254 -11.055 1.00 95.25 241 LEU A N 1
ATOM 1914 C CA . LEU A 1 241 ? 10.570 -4.814 -11.732 1.00 95.25 241 LEU A CA 1
ATOM 1915 C C . LEU A 1 241 ? 10.183 -6.028 -12.578 1.00 95.25 241 LEU A C 1
ATOM 1917 O O . LEU A 1 241 ? 10.566 -6.116 -13.742 1.00 95.25 241 LEU A O 1
ATOM 1921 N N . PHE A 1 242 ? 9.404 -6.942 -12.001 1.00 94.44 242 PHE A N 1
ATOM 1922 C CA . PHE A 1 242 ? 8.918 -8.125 -12.695 1.00 94.44 242 PHE A CA 1
ATOM 1923 C C . PHE A 1 242 ? 8.078 -7.754 -13.924 1.00 94.44 242 PHE A C 1
ATOM 1925 O O . PHE A 1 242 ? 8.334 -8.267 -15.013 1.00 94.44 242 PHE A O 1
ATOM 1932 N N . ALA A 1 243 ? 7.127 -6.827 -13.773 1.00 92.06 243 ALA A N 1
ATOM 1933 C CA . ALA A 1 243 ? 6.294 -6.351 -14.873 1.00 92.06 243 ALA A CA 1
ATOM 1934 C C . ALA A 1 243 ? 7.130 -5.714 -15.995 1.00 92.06 243 ALA A C 1
ATOM 1936 O O . ALA A 1 243 ? 6.922 -6.027 -17.163 1.00 92.06 243 ALA A O 1
ATOM 1937 N N . ILE A 1 244 ? 8.113 -4.878 -15.654 1.00 91.81 244 ILE A N 1
ATOM 1938 C CA . ILE A 1 244 ? 8.990 -4.217 -16.630 1.00 91.81 244 ILE A CA 1
ATOM 1939 C C . ILE A 1 244 ? 9.856 -5.236 -17.365 1.00 91.81 244 ILE A C 1
ATOM 1941 O O . ILE A 1 244 ? 9.920 -5.205 -18.588 1.00 91.81 244 ILE A O 1
ATOM 1945 N N . VAL A 1 245 ? 10.494 -6.166 -16.651 1.00 93.81 245 VAL A N 1
ATOM 1946 C CA . VAL A 1 245 ? 11.315 -7.218 -17.275 1.00 93.81 245 VAL A CA 1
ATOM 1947 C C . VAL A 1 245 ? 10.470 -8.071 -18.219 1.00 93.81 245 VAL A C 1
ATOM 1949 O O . VAL A 1 245 ? 10.910 -8.379 -19.327 1.00 93.81 245 VAL A O 1
ATOM 1952 N N . PHE A 1 246 ? 9.247 -8.412 -17.813 1.00 94.25 246 PHE A N 1
ATOM 1953 C CA . PHE A 1 246 ? 8.314 -9.158 -18.647 1.00 94.25 246 PHE A CA 1
ATOM 1954 C C . PHE A 1 246 ? 7.905 -8.377 -19.906 1.00 94.25 246 PHE A C 1
ATOM 1956 O O . PHE A 1 246 ? 7.964 -8.922 -21.007 1.00 94.25 246 PHE A O 1
ATOM 1963 N N . LEU A 1 247 ? 7.558 -7.093 -19.772 1.00 90.31 247 LEU A N 1
ATOM 1964 C CA . LEU A 1 247 ? 7.219 -6.231 -20.908 1.00 90.31 247 LEU A CA 1
ATOM 1965 C C . LEU A 1 247 ? 8.400 -6.062 -21.869 1.00 90.31 247 LEU A C 1
ATOM 1967 O O . LEU A 1 247 ? 8.232 -6.202 -23.075 1.00 90.31 247 LEU A O 1
ATOM 1971 N N . LEU A 1 248 ? 9.608 -5.833 -21.351 1.00 90.69 248 LEU A N 1
ATOM 1972 C CA . LEU A 1 248 ? 10.815 -5.722 -22.171 1.00 90.69 248 LEU A CA 1
ATOM 1973 C C . LEU A 1 248 ? 11.113 -7.016 -22.929 1.00 90.69 248 LEU A C 1
ATOM 1975 O O . LEU A 1 248 ? 11.488 -6.968 -24.100 1.00 90.69 248 LEU A O 1
ATOM 1979 N N . PHE A 1 249 ? 10.919 -8.168 -22.286 1.00 92.81 249 PHE A N 1
ATOM 1980 C CA . PHE A 1 249 ? 11.058 -9.466 -22.936 1.00 92.81 249 PHE A CA 1
ATOM 1981 C C . PHE A 1 249 ? 10.081 -9.620 -24.111 1.00 92.81 249 PHE A C 1
ATOM 1983 O O . PHE A 1 249 ? 10.500 -10.020 -25.199 1.00 92.81 249 PHE A O 1
ATOM 1990 N N . LEU A 1 250 ? 8.809 -9.248 -23.922 1.00 91.94 250 LEU A N 1
ATOM 1991 C CA . LEU A 1 250 ? 7.810 -9.260 -24.995 1.00 91.94 250 LEU A CA 1
ATOM 1992 C C . LEU A 1 250 ? 8.199 -8.325 -26.151 1.00 91.94 250 LEU A C 1
ATOM 1994 O O . LEU A 1 250 ? 8.180 -8.755 -27.303 1.00 91.94 250 LEU A O 1
ATOM 1998 N N . SER A 1 251 ? 8.638 -7.099 -25.855 1.00 88.75 251 SER A N 1
ATOM 1999 C CA . SER A 1 251 ? 9.061 -6.126 -26.874 1.00 88.75 251 SER A CA 1
ATOM 2000 C C . SER A 1 251 ? 10.269 -6.601 -27.692 1.00 88.75 251 SER A C 1
ATOM 2002 O O . SER A 1 251 ? 10.365 -6.333 -28.890 1.00 88.75 251 SER A O 1
ATOM 2004 N N . ILE A 1 252 ? 11.208 -7.321 -27.068 1.00 89.44 252 ILE A N 1
ATOM 2005 C CA . ILE A 1 252 ? 12.353 -7.920 -27.772 1.00 89.44 252 ILE A CA 1
ATOM 2006 C C . ILE A 1 252 ? 11.882 -9.036 -28.712 1.00 89.44 252 ILE A C 1
ATOM 2008 O O . ILE A 1 252 ? 12.357 -9.125 -29.846 1.00 89.44 252 ILE A O 1
ATOM 2012 N N . LEU A 1 253 ? 10.946 -9.872 -28.257 1.00 92.12 253 LEU A N 1
ATOM 2013 C CA . LEU A 1 253 ? 10.411 -10.986 -29.037 1.00 92.12 253 LEU A CA 1
ATOM 2014 C C . LEU A 1 253 ? 9.649 -10.491 -30.275 1.00 92.12 253 LEU A C 1
ATOM 2016 O O . LEU A 1 253 ? 9.835 -11.030 -31.365 1.00 92.12 253 LEU A O 1
ATOM 2020 N N . GLU A 1 254 ? 8.867 -9.422 -30.131 1.00 89.88 254 GLU A N 1
ATOM 2021 C CA . GLU A 1 254 ? 8.174 -8.762 -31.241 1.00 89.88 254 GLU A CA 1
ATOM 2022 C C . GLU A 1 254 ? 9.155 -8.200 -32.282 1.00 89.88 254 GLU A C 1
ATOM 2024 O O . GLU A 1 254 ? 9.019 -8.463 -33.478 1.00 89.88 254 GLU A O 1
ATOM 2029 N N . ARG A 1 255 ? 10.208 -7.497 -31.842 1.00 85.31 255 ARG A N 1
ATOM 2030 C CA . ARG A 1 255 ? 11.246 -6.973 -32.748 1.00 85.31 255 ARG A CA 1
ATOM 2031 C C . ARG A 1 255 ? 11.975 -8.086 -33.500 1.00 85.31 255 ARG A C 1
ATOM 2033 O O . ARG A 1 255 ? 12.296 -7.919 -34.674 1.00 85.31 255 ARG A O 1
ATOM 2040 N N . PHE A 1 256 ? 12.228 -9.221 -32.847 1.00 89.88 256 PHE A N 1
ATOM 2041 C CA . PHE A 1 256 ? 12.831 -10.379 -33.503 1.00 89.88 256 PHE A CA 1
ATOM 2042 C C . PHE A 1 256 ? 11.896 -10.984 -34.557 1.00 89.88 256 PHE A C 1
ATOM 2044 O O . PHE A 1 256 ? 12.350 -11.331 -35.642 1.00 89.88 256 PHE A O 1
ATOM 2051 N N . TYR A 1 257 ? 10.595 -11.064 -34.266 1.00 92.38 257 TYR A N 1
ATOM 2052 C CA . TYR A 1 257 ? 9.596 -11.560 -35.211 1.00 92.38 257 TYR A CA 1
ATOM 2053 C C . TYR A 1 257 ? 9.522 -10.702 -36.483 1.00 92.38 257 TYR A C 1
ATOM 2055 O O . TYR A 1 257 ? 9.528 -11.252 -37.581 1.00 92.38 257 TYR A O 1
ATOM 2063 N N . ILE A 1 258 ? 9.537 -9.370 -36.347 1.00 88.19 258 ILE A N 1
ATOM 2064 C CA . ILE A 1 258 ? 9.515 -8.436 -37.488 1.00 88.19 258 ILE A CA 1
ATOM 2065 C C . ILE A 1 258 ? 10.770 -8.577 -38.365 1.00 88.19 258 ILE A C 1
ATOM 2067 O O . ILE A 1 258 ? 10.670 -8.484 -39.579 1.00 88.19 258 ILE A O 1
ATOM 2071 N N . LEU A 1 259 ? 11.946 -8.828 -37.778 1.00 87.06 259 LEU A N 1
ATOM 2072 C CA . LEU A 1 259 ? 13.202 -8.982 -38.531 1.00 87.06 259 LEU A CA 1
ATOM 2073 C C . LEU A 1 259 ? 13.294 -10.283 -39.344 1.00 87.06 259 LEU A C 1
ATOM 2075 O O . LEU A 1 259 ? 14.154 -10.391 -40.216 1.00 87.06 259 LEU A O 1
ATOM 2079 N N . VAL A 1 260 ? 12.477 -11.286 -39.015 1.00 91.75 260 VAL A N 1
ATOM 2080 C CA . VAL A 1 260 ? 12.471 -12.596 -39.687 1.00 91.75 260 VAL A CA 1
ATOM 2081 C C . VAL A 1 260 ? 11.488 -12.635 -40.868 1.00 91.75 260 VAL A C 1
ATOM 2083 O O . VAL A 1 260 ? 11.612 -13.520 -41.716 1.00 91.75 260 VAL A O 1
ATOM 2086 N N . GLN A 1 261 ? 10.532 -11.701 -40.932 1.00 85.12 261 GLN A N 1
ATOM 2087 C CA . GLN A 1 261 ? 9.592 -11.546 -42.051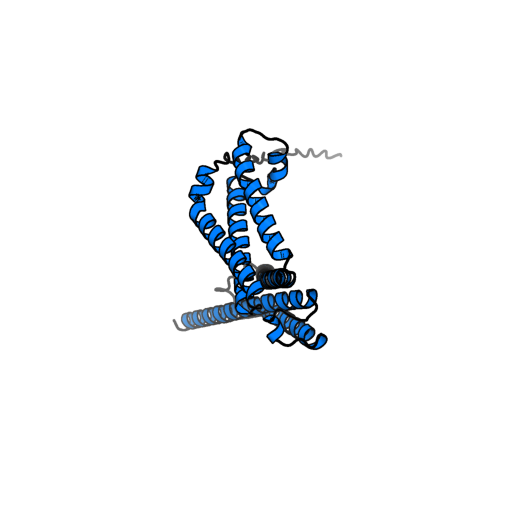 1.00 85.12 261 GLN A CA 1
ATOM 2088 C C . GLN A 1 261 ? 10.199 -10.742 -43.203 1.00 85.12 261 GLN A C 1
ATOM 2090 O O . GLN A 1 261 ? 9.905 -11.113 -44.362 1.00 85.12 261 GLN A O 1
#

Nearest PDB structures (foldseek):
  3lg7-assembly1_B  TM=4.433E-01  e=4.835E+00  synthetic construct
  3rkg-assembly1_A  TM=3.752E-01  e=2.663E+00  Saccharomyces cerevisiae
  2yfb-assembly1_A  TM=2.411E-01  e=2.321E+00  Pseudomonas putida KT2440

pLDDT: mean 78.03, std 13.73, range [39.78, 96.0]

Solvent-accessible surface area (backbone atoms only — not comparable to full-atom values): 14422 Å² total; per-residue (Å²): 139,87,85,86,79,84,77,83,77,84,86,71,77,76,80,74,76,76,75,72,79,78,59,54,81,58,53,56,67,62,53,47,66,78,37,44,69,55,53,52,53,30,52,52,22,49,50,48,19,55,50,30,50,52,47,33,70,71,73,62,66,50,72,67,38,53,52,50,19,41,52,24,42,49,50,24,52,51,44,50,49,51,51,52,50,52,47,26,76,60,46,51,45,78,86,44,49,66,58,52,68,75,54,74,48,81,70,40,48,49,47,52,67,48,50,52,60,51,48,52,50,51,51,50,54,50,52,60,40,56,77,35,60,65,57,39,53,48,42,49,22,52,53,31,18,61,50,20,30,58,52,45,49,50,55,46,51,64,52,52,64,68,52,56,91,79,65,52,72,87,79,44,51,74,67,54,43,52,51,53,50,51,57,65,47,46,51,26,50,51,43,27,51,52,23,47,52,52,38,50,48,54,30,61,78,65,71,50,57,79,64,53,79,78,50,88,72,90,74,61,68,67,58,53,27,55,40,30,18,24,51,23,23,25,51,40,16,49,53,49,41,50,52,50,54,51,51,51,51,51,55,52,52,53,54,52,54,62,73,73,109

Sequence (261 aa):
MAITGNVDYDESIPDEEQEDEQFDDFEIGDFFENSRSLFAVLGVFAALSIYLLRLSVREGSSWPEKTGFAASLTLFLLVSYALLKKANNKYGFLVNFLDHILLPQWRNVEFIMFIVPFSILLISIIGIASNYISSFLYILRIMSFLLGTPITILLFEKTSWMIDSNTDMHNASAVEFIKASLYLITIPVVSLFLSTLFSGYLLQSQNLQVSMLFEFTSGDPVELILLSFSYGAAIAAFLLLFAIVFLLFLSILERFYILVQ